Protein AF-A0A1I0BWL6-F1 (afdb_monomer_lite)

Foldseek 3Di:
DDDDDDDDDDPDPPCPDDDDDDDPDDDPPRPPDDDDDDDDDDDDDDDPDCPVPDPDPPPPPPPCQWDFDLLAEEAQDKGKIKGWDPQRDFKKFKAFPVVRDGPDIWTFADWDDDVVVRTIMTMTIPNVPRDWGWIWMADPRNGIDHIYTYYPCSCVVVVVVVVLLLLLLDAAADDDCVSNPLNHAAFDPVQPFPVLCVPCVPPPRRRSADRHNSRCRRRVPRDPPVVVVVVVVVVVD

Radius of gyration: 25.25 Å; chains: 1; bounding box: 66×56×56 Å

Secondary structure (DSSP, 8-state):
------------TT--S-------S--TT-TTPPS---------------TT-------------EE--SSEE-TTS--EEEEESTT--SEEEEEETTT--EEEEEE-EEEEEETTTTEEEEEEE-TT--SSEEEEEEETTTEEEEEEEESTTTTHHHHHHHHHHHHHT-SSSPPPTTTSGGGSS---SS--SHHHHHHSTTS-GGG-----TT--GGGTTHHHHHHHHHHHHHTT-

Structure (mmCIF, N/CA/C/O backbone):
data_AF-A0A1I0BWL6-F1
#
_entry.id   AF-A0A1I0BWL6-F1
#
loop_
_atom_site.group_PDB
_atom_site.id
_atom_site.type_symbol
_atom_site.label_atom_id
_atom_site.label_alt_id
_atom_site.label_comp_id
_atom_site.label_asym_id
_atom_site.label_entity_id
_atom_site.label_seq_id
_atom_site.pdbx_PDB_ins_code
_atom_site.Cartn_x
_atom_site.Cartn_y
_atom_site.Cartn_z
_atom_site.occupancy
_atom_site.B_iso_or_equiv
_atom_site.auth_seq_id
_atom_site.auth_comp_id
_atom_site.auth_asym_id
_atom_site.auth_atom_id
_atom_site.pdbx_PDB_model_num
ATOM 1 N N . MET A 1 1 ? 36.693 24.493 -4.509 1.00 62.12 1 MET A N 1
ATOM 2 C CA . MET A 1 1 ? 35.283 24.819 -4.219 1.00 62.12 1 MET A CA 1
ATOM 3 C C . MET A 1 1 ? 34.765 25.660 -5.374 1.00 62.12 1 MET A C 1
ATOM 5 O O . MET A 1 1 ? 35.346 26.703 -5.645 1.00 62.12 1 MET A O 1
ATOM 9 N N . GLN A 1 2 ? 33.792 25.152 -6.128 1.00 73.62 2 GLN A N 1
ATOM 10 C CA . GLN A 1 2 ? 33.168 25.873 -7.239 1.00 73.62 2 GLN A CA 1
ATOM 11 C C . GLN A 1 2 ? 31.740 26.226 -6.832 1.00 73.62 2 GLN A C 1
ATOM 13 O O . GLN A 1 2 ? 31.025 25.363 -6.334 1.00 73.62 2 GLN A O 1
ATOM 18 N N . THR A 1 3 ? 31.331 27.472 -7.055 1.00 79.81 3 THR A N 1
ATOM 19 C CA . THR A 1 3 ? 29.937 27.893 -6.891 1.00 79.81 3 THR A CA 1
ATOM 20 C C . THR A 1 3 ? 29.295 27.953 -8.268 1.00 79.81 3 THR A C 1
ATOM 22 O O . THR A 1 3 ? 29.842 28.568 -9.186 1.00 79.81 3 THR A O 1
ATOM 25 N N . LYS A 1 4 ? 28.141 27.306 -8.419 1.00 78.81 4 LYS A N 1
ATOM 26 C CA . LYS A 1 4 ? 27.319 27.365 -9.627 1.00 78.81 4 LYS A CA 1
ATOM 27 C C . LYS A 1 4 ? 25.992 28.018 -9.270 1.00 78.81 4 LYS A C 1
ATOM 29 O O . LYS A 1 4 ? 25.356 27.614 -8.305 1.00 78.81 4 LYS A O 1
ATOM 34 N N . ILE A 1 5 ? 25.606 29.019 -10.055 1.00 79.88 5 ILE A N 1
ATOM 35 C CA . ILE A 1 5 ? 24.284 29.641 -9.996 1.00 79.88 5 ILE A CA 1
ATOM 36 C C . ILE A 1 5 ? 23.557 29.203 -11.260 1.00 79.88 5 ILE A C 1
ATOM 38 O O . ILE A 1 5 ? 24.093 29.346 -12.361 1.00 79.88 5 ILE A O 1
ATOM 42 N N . LEU A 1 6 ? 22.383 28.611 -11.083 1.00 79.25 6 LEU A N 1
ATOM 43 C CA . LEU A 1 6 ? 21.530 28.141 -12.164 1.00 79.25 6 LEU A CA 1
ATOM 44 C C . LEU A 1 6 ? 20.186 28.846 -12.028 1.00 79.25 6 LEU A C 1
ATOM 46 O O . LEU A 1 6 ? 19.553 28.765 -10.979 1.00 79.25 6 LEU A O 1
ATOM 50 N N . GLU A 1 7 ? 19.767 29.518 -13.093 1.00 80.44 7 GLU A N 1
ATOM 51 C CA . GLU A 1 7 ? 18.432 30.092 -13.215 1.00 80.44 7 GLU A CA 1
ATOM 52 C C . GLU A 1 7 ? 17.639 29.241 -14.202 1.00 80.44 7 GLU A C 1
ATOM 54 O O . GLU A 1 7 ? 18.124 28.908 -15.286 1.00 80.44 7 GLU A O 1
ATOM 59 N N . PHE A 1 8 ? 16.422 28.868 -13.825 1.00 75.88 8 PHE A N 1
ATOM 60 C CA . PHE A 1 8 ? 15.514 28.101 -14.668 1.00 75.88 8 PHE A CA 1
ATOM 61 C C . PHE A 1 8 ? 14.121 28.719 -14.590 1.00 75.88 8 PHE A C 1
ATOM 63 O O . PHE A 1 8 ? 13.722 29.291 -13.574 1.00 75.88 8 PHE A O 1
ATOM 70 N N . LYS A 1 9 ? 13.387 28.611 -15.694 1.00 75.44 9 LYS A N 1
ATOM 71 C CA . LYS A 1 9 ? 12.026 29.112 -15.831 1.00 75.44 9 LYS A CA 1
ATOM 72 C C . LYS A 1 9 ? 11.102 27.929 -16.076 1.00 75.44 9 LYS A C 1
ATOM 74 O O . LYS A 1 9 ? 11.368 27.126 -16.964 1.00 75.44 9 LYS A O 1
ATOM 79 N N . TYR A 1 10 ? 10.016 27.850 -15.317 1.00 68.62 10 TYR A N 1
ATOM 80 C CA . TYR A 1 10 ? 8.947 26.898 -15.594 1.00 68.62 10 TYR A CA 1
ATOM 81 C C . TYR A 1 10 ? 8.213 27.328 -16.864 1.00 68.62 10 TYR A C 1
ATOM 83 O O . TYR A 1 10 ? 7.664 28.431 -16.924 1.00 68.62 10 TYR A O 1
ATOM 91 N N .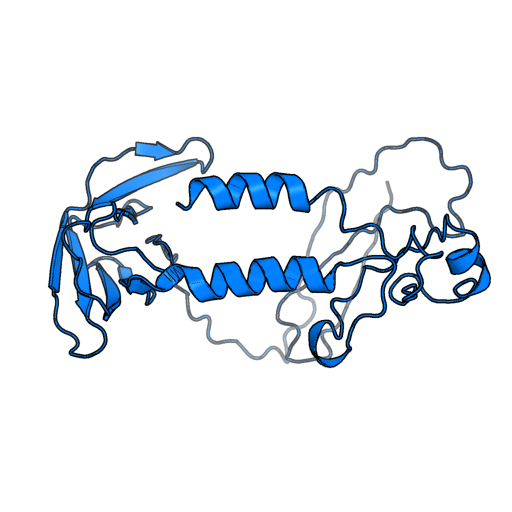 GLU A 1 11 ? 8.237 26.482 -17.890 1.00 68.00 11 GLU A N 1
ATOM 92 C CA . GLU A 1 11 ? 7.547 26.751 -19.159 1.00 68.00 11 GLU A CA 1
ATOM 93 C C . GLU A 1 11 ? 6.155 26.107 -19.217 1.00 68.00 11 GLU A C 1
ATOM 95 O O . GLU A 1 11 ? 5.289 26.591 -19.946 1.00 68.00 11 GLU A O 1
ATOM 100 N N . GLU A 1 12 ? 5.904 25.074 -18.407 1.00 60.62 12 GLU A N 1
ATOM 101 C CA . GLU A 1 12 ? 4.656 24.310 -18.418 1.00 60.62 12 GLU A CA 1
ATOM 102 C C . GLU A 1 12 ? 3.955 24.318 -17.055 1.00 60.62 12 GLU A C 1
ATOM 104 O O . GLU A 1 12 ? 4.577 24.172 -16.005 1.00 60.62 12 GLU A O 1
ATOM 109 N N . ALA A 1 13 ? 2.623 24.429 -17.070 1.00 58.66 13 ALA A N 1
ATOM 110 C CA . ALA A 1 13 ? 1.796 24.380 -15.859 1.00 58.66 13 ALA A CA 1
ATOM 111 C C . ALA A 1 13 ? 1.788 22.994 -15.175 1.00 58.66 13 ALA A C 1
ATOM 113 O O . ALA A 1 13 ? 1.351 22.871 -14.033 1.00 58.66 13 ALA A O 1
ATOM 114 N N . SER A 1 14 ? 2.241 21.954 -15.880 1.00 55.44 14 SER A N 1
ATOM 115 C CA . SER A 1 14 ? 2.308 20.558 -15.435 1.00 55.44 14 SER A CA 1
ATOM 116 C C . SER A 1 14 ? 3.639 20.164 -14.798 1.00 55.44 14 SER A C 1
ATOM 118 O O . SER A 1 14 ? 3.855 18.974 -14.579 1.00 55.44 14 SER A O 1
ATOM 120 N N . ASP A 1 15 ? 4.507 21.123 -14.479 1.00 57.56 15 ASP A N 1
ATOM 121 C CA . ASP A 1 15 ? 5.762 20.885 -13.762 1.00 57.56 15 ASP A CA 1
ATOM 122 C C . ASP A 1 15 ? 5.645 21.324 -12.284 1.00 57.56 15 ASP A C 1
ATOM 124 O O . ASP A 1 15 ? 6.153 22.375 -11.893 1.00 57.56 15 ASP A O 1
ATOM 128 N N . PRO A 1 16 ? 4.901 20.580 -11.434 1.00 57.44 16 PRO A N 1
ATOM 129 C CA . PRO A 1 16 ? 4.613 20.992 -10.062 1.00 57.44 16 PRO A CA 1
ATOM 130 C C . PRO A 1 16 ? 5.808 20.847 -9.112 1.00 57.44 16 PRO A C 1
ATOM 132 O O . PRO A 1 16 ? 5.686 21.197 -7.938 1.00 57.44 16 PRO A O 1
ATOM 135 N N . VAL A 1 17 ? 6.932 20.270 -9.557 1.00 58.41 17 VAL A N 1
ATOM 136 C CA . VAL A 1 17 ? 8.050 19.915 -8.677 1.00 58.41 17 VAL A CA 1
ATOM 137 C C . VAL A 1 17 ? 9.383 20.220 -9.344 1.00 58.41 17 VAL A C 1
ATOM 139 O O . VAL A 1 17 ? 9.780 19.553 -10.294 1.00 58.41 17 VAL A O 1
ATOM 142 N N . LEU A 1 18 ? 10.149 21.128 -8.737 1.00 61.03 18 LEU A N 1
ATOM 143 C CA . LEU A 1 18 ? 11.553 21.292 -9.083 1.00 61.03 18 LEU A CA 1
ATOM 144 C C . LEU A 1 18 ? 12.342 20.029 -8.742 1.00 61.03 18 LEU A C 1
ATOM 146 O O . LEU A 1 18 ? 12.372 19.603 -7.583 1.00 61.03 18 LEU A O 1
ATOM 150 N N . ARG A 1 19 ? 13.081 19.488 -9.709 1.00 65.38 19 ARG A N 1
ATOM 151 C CA . ARG A 1 19 ? 14.080 18.452 -9.442 1.00 65.38 19 ARG A CA 1
ATOM 152 C C . ARG A 1 19 ? 15.471 18.941 -9.821 1.00 65.38 19 ARG A C 1
ATOM 154 O O . ARG A 1 19 ? 15.777 19.102 -10.997 1.00 65.38 19 ARG A O 1
ATOM 161 N N . LEU A 1 20 ? 16.336 19.097 -8.822 1.00 69.06 20 LEU A N 1
ATOM 162 C CA . LEU A 1 20 ? 17.773 19.233 -9.039 1.00 69.06 20 LEU A CA 1
ATOM 163 C C . LEU A 1 20 ? 18.396 17.834 -9.073 1.00 69.06 20 LEU A C 1
ATOM 165 O O . LEU A 1 20 ? 18.322 17.099 -8.090 1.00 69.06 20 LEU A O 1
ATOM 169 N N . VAL A 1 21 ? 18.995 17.459 -10.203 1.00 68.88 21 VAL A N 1
ATOM 170 C CA . VAL A 1 21 ? 19.688 16.175 -10.361 1.00 68.88 21 VAL A CA 1
ATOM 171 C C . VAL A 1 21 ? 21.163 16.438 -10.618 1.00 68.88 21 VAL A C 1
ATOM 173 O O . VAL A 1 21 ? 21.522 17.082 -11.601 1.00 68.88 21 VAL A O 1
ATOM 176 N N . CYS A 1 22 ? 22.022 15.904 -9.755 1.00 69.38 22 CYS A N 1
ATOM 177 C CA . CYS A 1 22 ? 23.459 15.854 -9.989 1.00 69.38 22 CYS A CA 1
ATOM 178 C C . CYS A 1 22 ? 23.794 14.485 -10.579 1.00 69.38 22 CYS A C 1
ATOM 180 O O . CYS A 1 22 ? 23.763 13.478 -9.875 1.00 69.38 22 CYS A O 1
ATOM 182 N N . ASN A 1 23 ? 24.070 14.436 -11.880 1.00 70.75 23 ASN A N 1
ATOM 183 C CA . ASN A 1 23 ? 24.599 13.228 -12.494 1.00 70.75 23 ASN A CA 1
ATOM 184 C C . ASN A 1 23 ? 26.121 13.212 -12.305 1.00 70.75 23 ASN A C 1
ATOM 186 O O . ASN A 1 23 ? 26.826 14.020 -12.903 1.00 70.75 23 ASN A O 1
ATOM 190 N N . CYS A 1 24 ? 26.599 12.307 -11.453 1.00 71.81 24 CYS A N 1
ATOM 191 C CA . CYS A 1 24 ? 28.018 12.119 -11.143 1.00 71.81 24 CYS A CA 1
ATOM 192 C C . CYS A 1 24 ? 28.627 10.920 -11.897 1.00 71.81 24 CYS A C 1
ATOM 194 O O . CYS A 1 24 ? 29.566 10.295 -11.409 1.00 71.81 24 CYS A O 1
ATOM 196 N N . GLY A 1 25 ? 28.038 10.537 -13.033 1.00 67.81 25 GLY A N 1
ATOM 197 C CA . GLY A 1 25 ? 28.537 9.466 -13.894 1.00 67.81 25 GLY A CA 1
ATOM 198 C C . GLY A 1 25 ? 29.736 9.880 -14.754 1.00 67.81 25 GLY A C 1
ATOM 199 O O . GLY A 1 25 ? 30.174 11.028 -14.734 1.00 67.81 25 GLY A O 1
ATOM 200 N N . LEU A 1 26 ? 30.250 8.922 -15.529 1.00 65.38 26 LEU A N 1
ATOM 201 C CA . LEU A 1 26 ? 31.296 9.159 -16.526 1.00 65.38 26 LEU A CA 1
ATOM 202 C C . LEU A 1 26 ? 30.687 9.809 -17.778 1.00 65.38 26 LEU A C 1
ATOM 204 O O . LEU A 1 26 ? 29.719 9.294 -18.337 1.00 65.38 26 LEU A O 1
ATOM 208 N N . PHE A 1 27 ? 31.271 10.920 -18.213 1.00 71.31 27 PHE A N 1
ATOM 209 C CA . PHE A 1 27 ? 30.982 11.616 -19.469 1.00 71.31 27 PHE A CA 1
ATOM 210 C C . PHE A 1 27 ? 32.182 11.522 -20.423 1.00 71.31 27 PHE A C 1
ATOM 212 O O . PHE A 1 27 ? 33.289 11.181 -19.997 1.00 71.31 27 PHE A O 1
ATOM 219 N N . ASP A 1 28 ? 31.977 11.838 -21.703 1.00 72.44 28 ASP A N 1
ATOM 220 C CA . ASP A 1 28 ? 32.989 11.703 -22.767 1.00 72.44 28 ASP A CA 1
ATOM 221 C C . ASP A 1 28 ? 34.316 12.443 -22.475 1.00 72.44 28 ASP A C 1
ATOM 223 O O . ASP A 1 28 ? 35.353 12.115 -23.046 1.00 72.44 28 ASP A O 1
ATOM 227 N N . ASP A 1 29 ? 34.311 13.425 -21.571 1.00 69.19 29 ASP A N 1
ATOM 228 C CA . ASP A 1 29 ? 35.459 14.230 -21.140 1.00 69.19 29 ASP A CA 1
ATOM 229 C C . ASP A 1 29 ? 36.044 13.832 -19.768 1.00 69.19 29 ASP A C 1
ATOM 231 O O . ASP A 1 29 ? 36.924 14.517 -19.246 1.00 69.19 29 ASP A O 1
ATOM 235 N N . THR A 1 30 ? 35.587 12.721 -19.183 1.00 66.44 30 THR A N 1
ATOM 236 C CA . THR A 1 30 ? 35.994 12.255 -17.840 1.00 66.44 30 THR A CA 1
ATOM 237 C C . THR A 1 30 ? 36.956 11.060 -17.847 1.00 66.44 30 THR A C 1
ATOM 239 O O . THR A 1 30 ? 37.249 10.499 -16.787 1.00 66.44 30 THR A O 1
ATOM 242 N N . GLU A 1 31 ? 37.479 10.667 -19.017 1.00 69.88 31 GLU A N 1
ATOM 243 C CA . GLU A 1 31 ? 38.482 9.599 -19.118 1.00 69.88 31 GLU A CA 1
ATOM 244 C 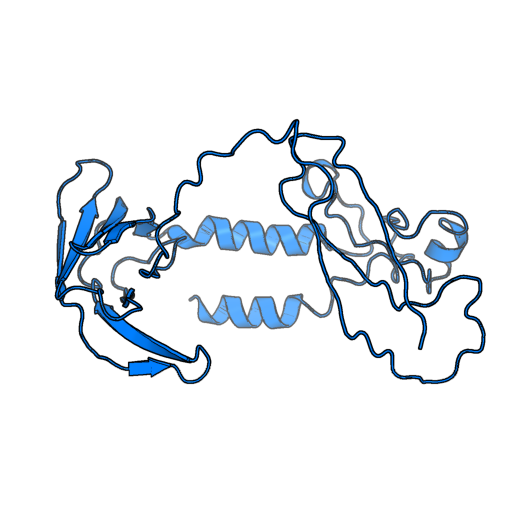C . GLU A 1 31 ? 39.717 9.917 -18.252 1.00 69.88 31 GLU A C 1
ATOM 246 O O . GLU A 1 31 ? 40.400 10.922 -18.448 1.00 69.88 31 GLU A O 1
ATOM 251 N N . GLY A 1 32 ? 40.018 9.033 -17.293 1.00 73.00 32 GLY A N 1
ATOM 252 C CA . GLY A 1 32 ? 41.203 9.136 -16.434 1.00 73.00 32 GLY A CA 1
ATOM 253 C C . GLY A 1 32 ? 41.003 9.859 -15.099 1.00 73.00 32 GLY A C 1
ATOM 254 O O . GLY A 1 32 ? 41.994 10.162 -14.437 1.00 73.00 32 GLY A O 1
ATOM 255 N N . LEU A 1 33 ? 39.764 10.133 -14.678 1.00 74.69 33 LEU A N 1
ATOM 256 C CA . LEU A 1 33 ? 39.501 10.534 -13.293 1.00 74.69 33 LEU A CA 1
ATOM 257 C C . LEU A 1 33 ? 39.666 9.333 -12.350 1.00 74.69 33 LEU A C 1
ATOM 259 O O . LEU A 1 33 ? 38.933 8.350 -12.452 1.00 74.69 33 LEU A O 1
ATOM 263 N N . ASP A 1 34 ? 40.615 9.434 -11.419 1.00 79.25 34 ASP A N 1
ATOM 264 C CA . ASP A 1 34 ? 40.757 8.491 -10.305 1.00 79.25 34 ASP A CA 1
ATOM 265 C C . ASP A 1 34 ? 39.557 8.579 -9.342 1.00 79.25 34 ASP A C 1
ATOM 267 O O . ASP A 1 34 ? 38.740 9.501 -9.420 1.00 79.25 34 ASP A O 1
ATOM 271 N N . GLU A 1 35 ? 39.453 7.631 -8.407 1.00 79.38 35 GLU A N 1
ATOM 272 C CA . GLU A 1 35 ? 38.461 7.669 -7.326 1.00 79.38 35 GLU A CA 1
ATOM 273 C C . GLU A 1 35 ? 38.510 9.013 -6.581 1.00 79.38 35 GLU A C 1
ATOM 275 O O . GLU A 1 35 ? 39.571 9.472 -6.150 1.00 79.38 35 GLU A O 1
ATOM 280 N N . HIS A 1 36 ? 37.355 9.660 -6.441 1.00 78.00 36 HIS A N 1
ATOM 281 C CA . HIS A 1 36 ? 37.244 10.960 -5.795 1.00 78.00 36 HIS A CA 1
ATOM 282 C C . HIS A 1 36 ? 35.888 11.127 -5.113 1.00 78.00 36 HIS A C 1
ATOM 284 O O . HIS A 1 36 ? 34.891 10.507 -5.478 1.00 78.00 36 HIS A O 1
ATOM 290 N N . GLU A 1 37 ? 35.855 12.011 -4.123 1.00 81.62 37 GLU A N 1
ATOM 291 C CA . GLU A 1 37 ? 34.646 12.358 -3.386 1.00 81.62 37 GLU A CA 1
ATOM 292 C C . GLU A 1 37 ? 34.073 13.679 -3.905 1.00 81.62 37 GLU A C 1
ATOM 294 O O . GLU A 1 37 ? 34.796 14.659 -4.114 1.00 81.62 37 GLU A O 1
ATOM 299 N N . ILE A 1 38 ? 32.753 13.718 -4.087 1.00 79.88 38 ILE A N 1
ATOM 300 C CA . ILE A 1 38 ? 32.030 14.919 -4.504 1.00 79.88 38 ILE A CA 1
ATOM 301 C C . ILE A 1 38 ? 31.280 15.464 -3.295 1.00 79.88 38 ILE A C 1
ATOM 303 O O . ILE A 1 38 ? 30.360 14.835 -2.778 1.00 79.88 38 ILE A O 1
ATOM 307 N N . TYR A 1 39 ? 31.660 16.665 -2.872 1.00 81.38 39 TYR A N 1
ATOM 308 C CA . TYR A 1 39 ? 31.004 17.385 -1.788 1.00 81.38 39 TYR A CA 1
ATOM 309 C C . TYR A 1 39 ? 30.105 18.475 -2.367 1.00 81.38 39 TYR A C 1
ATOM 311 O O . TYR A 1 39 ? 30.582 19.385 -3.049 1.00 81.38 39 TYR A O 1
ATOM 319 N N . ILE A 1 40 ? 28.809 18.381 -2.078 1.00 83.19 40 ILE A N 1
ATOM 320 C CA . ILE A 1 40 ? 27.819 19.415 -2.380 1.00 83.19 40 ILE A CA 1
ATOM 321 C C . ILE A 1 40 ? 27.415 20.038 -1.051 1.00 83.19 40 ILE A C 1
ATOM 323 O O . ILE A 1 40 ? 26.953 19.338 -0.154 1.00 83.19 40 ILE A O 1
ATOM 327 N N . ASP A 1 41 ? 27.604 21.345 -0.924 1.00 84.00 41 ASP A N 1
ATOM 328 C CA . ASP A 1 41 ? 27.296 22.085 0.295 1.00 84.00 41 ASP A CA 1
ATOM 329 C C . ASP A 1 41 ? 26.768 23.483 -0.054 1.00 84.00 41 ASP A C 1
ATOM 331 O O . ASP A 1 41 ? 27.013 23.987 -1.153 1.00 84.00 41 ASP A O 1
ATOM 335 N N . ASN A 1 42 ? 26.062 24.115 0.885 1.00 84.25 42 ASN A N 1
ATOM 336 C CA . ASN A 1 42 ? 25.467 25.449 0.756 1.00 84.25 42 ASN A CA 1
ATOM 337 C C . ASN A 1 42 ? 24.507 25.589 -0.442 1.00 84.25 42 ASN A C 1
ATOM 339 O O . ASN A 1 42 ? 24.547 26.577 -1.177 1.00 84.25 42 ASN A O 1
ATOM 343 N N . VAL A 1 43 ? 23.632 24.599 -0.640 1.00 81.12 43 VAL A N 1
ATOM 344 C CA . VAL A 1 43 ? 22.563 24.673 -1.647 1.00 81.12 43 VAL A CA 1
ATOM 345 C C . VAL A 1 43 ? 21.460 25.606 -1.141 1.00 81.12 43 VAL A C 1
ATOM 347 O O . VAL A 1 43 ? 20.821 25.317 -0.131 1.00 81.12 43 VAL A O 1
ATOM 350 N N . SER A 1 44 ? 21.233 26.709 -1.856 1.00 79.94 44 SER A N 1
ATOM 351 C CA . SER A 1 44 ? 20.089 27.607 -1.658 1.00 79.94 44 SER A CA 1
ATOM 352 C C . SER A 1 44 ? 19.175 27.544 -2.877 1.00 79.94 44 SER A C 1
ATOM 354 O O . SER A 1 44 ? 19.652 27.438 -4.009 1.00 79.94 44 SER A O 1
ATOM 356 N N . LEU A 1 45 ? 17.868 27.612 -2.639 1.00 78.44 45 LEU A N 1
ATOM 357 C CA . LEU A 1 45 ? 16.851 27.716 -3.675 1.00 78.44 45 LEU A CA 1
ATOM 358 C C . LEU A 1 45 ? 16.001 28.952 -3.395 1.00 78.44 45 LEU A C 1
ATOM 360 O O . LEU A 1 45 ? 15.357 29.038 -2.350 1.00 78.44 45 LEU A O 1
ATOM 364 N N . GLU A 1 46 ? 15.988 29.887 -4.340 1.00 81.31 46 GLU A N 1
ATOM 365 C CA . GLU A 1 46 ? 15.280 31.159 -4.211 1.00 81.31 46 GLU A CA 1
ATOM 366 C C . GLU A 1 46 ? 14.315 31.354 -5.384 1.00 81.31 46 GLU A C 1
ATOM 368 O O . GLU A 1 46 ? 14.633 31.071 -6.539 1.00 81.31 46 GLU A O 1
ATOM 373 N N . MET A 1 47 ? 13.111 31.829 -5.073 1.00 78.06 47 MET A N 1
ATOM 374 C CA . MET A 1 47 ? 12.106 32.218 -6.057 1.00 78.06 47 MET A CA 1
ATOM 375 C C . MET A 1 47 ? 12.439 33.627 -6.558 1.00 78.06 47 MET A C 1
ATOM 377 O O . MET A 1 47 ? 12.413 34.578 -5.781 1.00 78.06 47 MET A O 1
ATOM 381 N N . ILE A 1 48 ? 12.769 33.749 -7.845 1.00 83.19 48 ILE A N 1
ATOM 382 C CA . ILE A 1 48 ? 13.225 35.016 -8.444 1.00 83.19 48 ILE A CA 1
ATOM 383 C C . ILE A 1 48 ? 12.046 35.857 -8.971 1.00 83.19 48 ILE A C 1
ATOM 385 O O . ILE A 1 48 ? 12.073 37.081 -8.859 1.00 83.19 48 ILE A O 1
ATOM 389 N N . ASP A 1 49 ? 11.009 35.220 -9.525 1.00 80.06 49 ASP A N 1
ATOM 390 C CA . ASP A 1 49 ? 9.801 35.881 -10.042 1.00 80.06 49 ASP A CA 1
ATOM 391 C C . ASP A 1 49 ? 8.586 34.944 -9.942 1.00 80.06 49 ASP A C 1
ATOM 393 O O . ASP A 1 49 ? 8.583 33.851 -10.511 1.00 80.06 49 ASP A O 1
ATOM 397 N N . ASP A 1 50 ? 7.550 35.383 -9.227 1.00 77.25 50 ASP A N 1
ATOM 398 C CA . ASP A 1 50 ? 6.272 34.692 -9.040 1.00 77.25 50 ASP A CA 1
ATOM 399 C C . ASP A 1 50 ? 5.073 35.486 -9.568 1.00 77.25 50 ASP A C 1
ATOM 40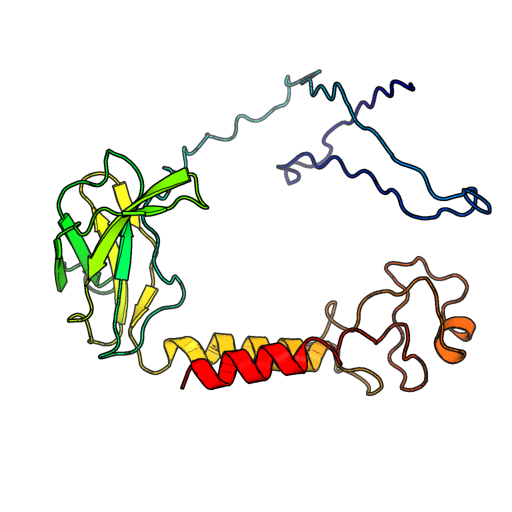1 O O . ASP A 1 50 ? 3.924 35.125 -9.315 1.00 77.25 50 ASP A O 1
ATOM 405 N N . SER A 1 51 ? 5.310 36.540 -10.350 1.00 82.56 51 SER A N 1
ATOM 406 C CA . SER A 1 51 ? 4.258 37.430 -10.856 1.00 82.56 51 SER A CA 1
ATOM 407 C C . SER A 1 51 ? 3.166 36.716 -11.664 1.00 82.56 51 SER A C 1
ATOM 409 O O . SER A 1 51 ? 2.032 37.193 -11.721 1.00 82.56 51 SER A O 1
ATOM 411 N N . ASN A 1 52 ? 3.489 35.561 -12.256 1.00 73.44 52 ASN A N 1
ATOM 412 C CA . ASN A 1 52 ? 2.563 34.700 -13.000 1.00 73.44 52 ASN A CA 1
ATOM 413 C C . ASN A 1 52 ? 2.217 33.393 -12.267 1.00 73.44 52 ASN A C 1
ATOM 415 O O . ASN A 1 52 ? 1.569 32.520 -12.848 1.00 73.44 52 ASN A O 1
ATOM 419 N N . ALA A 1 53 ? 2.662 33.222 -11.020 1.00 70.50 53 ALA A N 1
ATOM 420 C CA . ALA A 1 53 ? 2.357 32.034 -10.243 1.00 70.50 53 ALA A CA 1
ATOM 421 C C . ALA A 1 53 ? 0.851 31.985 -9.966 1.00 70.50 53 ALA A C 1
ATOM 423 O O . ALA A 1 53 ? 0.274 32.850 -9.303 1.00 70.50 53 ALA A O 1
ATOM 424 N N . VAL A 1 54 ? 0.197 30.939 -10.462 1.00 70.38 54 VAL A N 1
ATOM 425 C CA . VAL A 1 54 ? -1.156 30.616 -10.024 1.00 70.38 54 VAL A CA 1
ATOM 426 C C . VAL A 1 54 ? -1.010 30.004 -8.641 1.00 70.38 54 VAL A C 1
ATOM 428 O O . VAL A 1 54 ? -0.376 28.959 -8.496 1.00 70.38 54 VAL A O 1
ATOM 431 N N . LYS A 1 55 ? -1.578 30.643 -7.611 1.00 63.91 55 LYS A N 1
ATOM 432 C CA . LYS A 1 55 ? -1.720 29.988 -6.309 1.00 63.91 55 LYS A CA 1
ATOM 433 C C . LYS A 1 55 ? -2.532 28.720 -6.530 1.00 63.91 55 LYS A C 1
ATOM 435 O O . LYS A 1 55 ? -3.744 28.794 -6.724 1.00 63.91 55 LYS A O 1
ATOM 440 N N . ALA A 1 56 ? -1.865 27.570 -6.495 1.00 58.84 56 ALA A N 1
ATOM 441 C CA . ALA A 1 56 ? -2.554 26.340 -6.176 1.00 58.84 56 ALA A CA 1
ATOM 442 C C . ALA A 1 56 ? -3.268 26.601 -4.847 1.00 58.84 56 ALA A C 1
ATOM 444 O O . ALA A 1 56 ? -2.653 27.114 -3.905 1.00 58.84 56 ALA A O 1
ATOM 445 N N . GLU A 1 57 ? -4.567 26.318 -4.776 1.00 54.47 57 GLU A N 1
ATOM 446 C CA . GLU A 1 57 ? -5.171 26.131 -3.468 1.00 54.47 57 GLU A CA 1
ATOM 447 C C . GLU A 1 57 ? -4.340 25.042 -2.804 1.00 54.47 57 GLU A C 1
ATOM 449 O O . GLU A 1 57 ? -4.296 23.902 -3.273 1.00 54.47 57 GLU A O 1
ATOM 454 N N . VAL A 1 58 ? -3.588 25.426 -1.772 1.00 46.97 58 VAL A N 1
ATOM 455 C CA . VAL A 1 58 ? -2.953 24.463 -0.892 1.00 46.97 58 VAL A CA 1
ATOM 456 C C . VAL A 1 58 ? -4.122 23.790 -0.204 1.00 46.97 58 VAL A C 1
ATOM 458 O O . VAL A 1 58 ? -4.623 24.256 0.816 1.00 46.97 58 VAL A O 1
ATOM 461 N N . VAL A 1 59 ? -4.613 22.718 -0.814 1.00 44.84 59 VAL A N 1
ATOM 462 C CA . VAL A 1 59 ? -5.282 21.686 -0.055 1.00 44.84 59 VAL A CA 1
ATOM 463 C C . VAL A 1 59 ? -4.177 21.217 0.873 1.00 44.84 59 VAL A C 1
ATOM 465 O O . VAL A 1 59 ? -3.254 20.530 0.433 1.00 44.84 59 VAL A O 1
ATOM 468 N N . GLU A 1 60 ? -4.196 21.677 2.126 1.00 39.69 60 GLU A N 1
ATOM 469 C CA . GLU A 1 60 ? -3.526 20.938 3.183 1.00 39.69 60 GLU A CA 1
ATOM 470 C C . GLU A 1 60 ? -4.090 19.534 3.056 1.00 39.69 60 GLU A C 1
ATOM 472 O O . GLU A 1 60 ? -5.234 19.279 3.424 1.00 39.69 60 GLU A O 1
ATOM 477 N N . VAL A 1 61 ? -3.336 18.647 2.411 1.00 45.16 61 VAL A N 1
ATOM 478 C CA . VAL A 1 61 ? -3.595 17.226 2.511 1.00 45.16 61 VAL A CA 1
ATOM 479 C C . VAL A 1 61 ? -3.265 16.970 3.969 1.00 45.16 61 VAL A C 1
ATOM 481 O O . VAL A 1 61 ? -2.081 17.061 4.313 1.00 45.16 61 VAL A O 1
ATOM 484 N N . PRO A 1 62 ? -4.270 16.753 4.839 1.00 52.66 62 PRO A N 1
ATOM 485 C CA . PRO A 1 62 ? -3.995 16.498 6.242 1.00 52.66 62 PRO A CA 1
ATOM 486 C C . PRO A 1 62 ? -2.960 15.382 6.275 1.00 52.66 62 PRO A C 1
ATOM 488 O O . PRO A 1 62 ? -3.077 14.440 5.474 1.00 52.66 62 PRO A O 1
ATOM 491 N N . SER A 1 63 ? -1.918 15.501 7.108 1.00 55.31 63 SER A N 1
ATOM 492 C CA . SER A 1 63 ? -0.971 14.399 7.242 1.00 55.31 63 SER A CA 1
ATOM 493 C C . SER A 1 63 ? -1.799 13.161 7.539 1.00 55.31 63 SER A C 1
ATOM 495 O O . SER A 1 63 ? -2.622 13.125 8.455 1.00 55.31 63 SER A O 1
ATOM 497 N N . LYS A 1 64 ? -1.703 12.185 6.638 1.00 65.06 64 LYS A N 1
ATOM 498 C CA . LYS A 1 64 ? -2.519 10.985 6.722 1.00 65.06 64 LYS A CA 1
ATOM 499 C C . LYS A 1 64 ? -1.869 10.111 7.774 1.00 65.06 64 LYS A C 1
ATOM 501 O O . LYS A 1 64 ? -1.107 9.199 7.472 1.00 65.06 64 LYS A O 1
ATOM 506 N N . ASP A 1 65 ? -2.156 10.446 9.020 1.00 85.56 65 ASP A N 1
ATOM 507 C CA . ASP A 1 65 ? -1.639 9.783 10.208 1.00 85.56 65 ASP A CA 1
ATOM 508 C C . ASP A 1 65 ? -2.351 8.448 10.458 1.00 85.56 65 ASP A C 1
ATOM 510 O O . ASP A 1 65 ? -2.187 7.840 11.508 1.00 85.56 65 ASP A O 1
ATOM 514 N N . VAL A 1 66 ? -3.119 7.965 9.478 1.00 89.44 66 VAL A N 1
ATOM 515 C CA . VAL A 1 66 ? -3.760 6.655 9.465 1.00 89.44 66 VAL A CA 1
ATOM 516 C C . VAL A 1 66 ? -3.215 5.850 8.289 1.00 89.44 66 VAL A C 1
ATOM 518 O O . VAL A 1 66 ? -3.445 6.174 7.123 1.00 89.44 66 VAL A O 1
ATOM 521 N N . ASN A 1 67 ? -2.503 4.773 8.606 1.00 91.12 67 ASN A N 1
ATOM 522 C CA . ASN A 1 67 ? -1.941 3.830 7.651 1.00 91.12 67 ASN A CA 1
ATOM 523 C C . ASN A 1 67 ? -2.719 2.513 7.684 1.00 91.12 67 ASN A C 1
ATOM 525 O O . ASN A 1 67 ? -2.901 1.896 8.734 1.00 91.12 67 ASN A O 1
ATOM 529 N N . VAL A 1 68 ? -3.123 2.060 6.502 1.00 92.38 68 VAL A N 1
ATOM 530 C CA . VAL A 1 68 ? -3.790 0.779 6.248 1.00 92.38 68 VAL A CA 1
ATOM 531 C C . VAL A 1 68 ? -3.201 0.156 4.984 1.00 92.38 68 VAL A C 1
ATOM 533 O O . VAL A 1 68 ? -2.588 0.853 4.172 1.00 92.38 68 VAL A O 1
ATOM 536 N N . ASN A 1 69 ? -3.401 -1.147 4.784 1.00 93.50 69 ASN A N 1
ATOM 537 C CA . ASN A 1 69 ? -3.188 -1.754 3.475 1.00 93.50 69 ASN A CA 1
ATOM 538 C C . ASN A 1 69 ? -4.221 -1.195 2.482 1.00 93.50 69 ASN A C 1
ATOM 540 O O . ASN A 1 69 ? -5.398 -1.538 2.558 1.00 93.50 69 ASN A O 1
ATOM 544 N N . GLN A 1 70 ? -3.772 -0.337 1.564 1.00 90.75 70 GLN A N 1
ATOM 545 C CA . GLN A 1 70 ? -4.634 0.315 0.568 1.00 90.75 70 GLN A CA 1
ATOM 546 C C . GLN A 1 70 ? -5.104 -0.637 -0.543 1.00 90.75 70 GLN A C 1
ATOM 548 O O . GLN A 1 70 ? -6.014 -0.296 -1.289 1.00 90.75 70 GLN A O 1
ATOM 553 N N . ILE A 1 71 ? -4.507 -1.829 -0.661 1.00 92.12 71 ILE A N 1
ATOM 554 C CA . ILE A 1 71 ? -5.007 -2.869 -1.567 1.00 92.12 71 ILE A CA 1
ATOM 555 C C . ILE A 1 71 ? -6.213 -3.563 -0.931 1.00 92.12 71 ILE A C 1
ATOM 557 O O . ILE A 1 71 ? -7.297 -3.605 -1.514 1.00 92.12 71 ILE A O 1
ATOM 561 N N . GLY A 1 72 ? -6.036 -4.086 0.284 1.00 94.62 72 GLY A N 1
ATOM 562 C CA . GLY A 1 72 ? -7.103 -4.764 1.004 1.00 94.62 72 GLY A CA 1
ATOM 563 C C . GLY A 1 72 ? -6.640 -5.848 1.969 1.00 94.62 72 GLY A C 1
ATOM 564 O O . GLY A 1 72 ? -5.465 -5.941 2.322 1.00 94.62 72 GLY A O 1
ATOM 565 N N . TYR A 1 73 ? -7.594 -6.669 2.403 1.00 96.81 73 TYR A N 1
ATOM 566 C CA . TYR A 1 73 ? -7.398 -7.750 3.365 1.00 96.81 73 TYR A CA 1
ATOM 567 C C . TYR A 1 73 ? -8.212 -8.984 2.976 1.00 96.81 73 TYR A C 1
ATOM 569 O O . TYR A 1 73 ? -9.312 -8.871 2.440 1.00 96.81 73 TYR A O 1
ATOM 577 N N . LEU A 1 74 ? -7.709 -10.168 3.318 1.00 96.50 74 LEU A N 1
ATOM 578 C CA . LEU A 1 74 ? -8.481 -11.399 3.183 1.00 96.50 74 LEU A CA 1
ATOM 579 C C . LEU A 1 74 ? -9.513 -11.510 4.329 1.00 96.50 74 LEU A C 1
ATOM 581 O O . LEU A 1 74 ? -9.252 -11.070 5.462 1.00 96.50 74 LEU A O 1
ATOM 585 N N . PRO A 1 75 ? -10.684 -12.122 4.083 1.00 96.69 75 PRO A N 1
ATOM 586 C CA . PRO A 1 75 ? -11.609 -12.514 5.139 1.00 96.69 75 PRO A CA 1
ATOM 587 C C . PRO A 1 75 ? -10.916 -13.392 6.190 1.00 96.69 75 PRO A C 1
ATOM 589 O O . PRO A 1 75 ? -10.088 -14.241 5.870 1.00 96.69 75 PRO A O 1
ATOM 592 N N . GLY A 1 76 ? -11.221 -13.174 7.472 1.00 92.38 76 GLY A N 1
ATOM 593 C CA . GLY A 1 76 ? -10.681 -13.987 8.573 1.00 92.38 76 GLY A CA 1
ATOM 594 C C . GLY A 1 76 ? -9.183 -13.829 8.893 1.00 92.38 76 GLY A C 1
ATOM 595 O O . GLY A 1 76 ? -8.725 -14.406 9.877 1.00 92.38 76 GLY A O 1
ATOM 596 N N . THR A 1 77 ? -8.409 -13.040 8.138 1.00 95.00 77 THR A N 1
ATOM 597 C CA . THR A 1 77 ? -7.006 -12.733 8.481 1.00 95.00 77 THR A CA 1
ATOM 598 C C . THR A 1 77 ? -6.894 -11.488 9.346 1.00 95.00 77 THR A C 1
ATOM 600 O O . THR A 1 77 ? -7.778 -10.629 9.296 1.00 95.00 77 THR A O 1
ATOM 603 N N . LYS A 1 78 ? -5.781 -11.359 10.081 1.00 96.69 78 LYS A N 1
ATOM 604 C CA . LYS A 1 78 ? -5.495 -10.185 10.913 1.00 96.69 78 LYS A CA 1
ATOM 605 C C . LYS A 1 78 ? -5.530 -8.890 10.093 1.00 96.69 78 LYS A C 1
ATOM 607 O O . LYS A 1 78 ? -4.882 -8.813 9.049 1.00 96.69 78 LYS A O 1
ATOM 612 N N . LYS A 1 79 ? -6.239 -7.873 10.589 1.00 97.25 79 LYS A N 1
ATOM 613 C CA . LYS A 1 79 ? -6.355 -6.546 9.961 1.00 97.25 79 LYS A CA 1
ATOM 614 C C . LYS A 1 79 ? -6.032 -5.472 10.988 1.00 97.25 79 LYS A C 1
ATOM 616 O O . LYS A 1 79 ? -6.630 -5.448 12.061 1.00 97.25 79 LYS A O 1
ATOM 621 N N . THR A 1 80 ? -5.086 -4.601 10.651 1.00 95.88 80 THR A N 1
ATOM 622 C CA . THR A 1 80 ? -4.566 -3.594 11.578 1.00 95.88 80 THR A CA 1
ATOM 623 C C . THR A 1 80 ? -4.479 -2.244 10.886 1.00 95.88 80 THR A C 1
ATOM 625 O O . THR A 1 80 ? -3.844 -2.131 9.839 1.00 95.88 80 THR A O 1
ATOM 628 N N . ALA A 1 81 ? -5.063 -1.221 11.500 1.00 94.75 81 ALA A N 1
ATOM 629 C CA . ALA A 1 81 ? -4.810 0.173 11.172 1.00 94.75 81 ALA A CA 1
ATOM 630 C C . ALA A 1 81 ? -3.720 0.705 12.103 1.00 94.75 81 ALA A C 1
ATOM 632 O O . ALA A 1 81 ? -3.701 0.374 13.291 1.00 94.75 81 ALA A O 1
ATOM 633 N N . ILE A 1 82 ? -2.804 1.504 11.561 1.00 94.12 82 ILE A N 1
ATOM 634 C CA . ILE A 1 82 ? -1.728 2.142 12.319 1.00 94.12 82 ILE A CA 1
ATOM 635 C C . ILE A 1 82 ? -2.012 3.636 12.367 1.00 94.12 82 ILE A C 1
ATOM 637 O O . ILE A 1 82 ? -2.160 4.269 11.326 1.00 94.12 82 ILE A O 1
ATOM 641 N N . PHE A 1 83 ? -2.048 4.186 13.572 1.00 92.19 83 PHE A N 1
ATOM 642 C CA . PHE A 1 83 ? -2.290 5.597 13.835 1.00 92.19 83 PHE A CA 1
ATOM 643 C C . PHE A 1 83 ? -0.996 6.244 14.326 1.00 92.19 83 PHE A C 1
ATOM 645 O O . PHE A 1 83 ? -0.274 5.652 15.132 1.00 92.19 83 PHE A O 1
ATOM 652 N N . ARG A 1 84 ? -0.698 7.437 13.826 1.00 89.00 84 ARG A N 1
ATOM 653 C CA . ARG A 1 84 ? 0.502 8.228 14.121 1.00 89.00 84 ARG A CA 1
ATOM 654 C C . ARG A 1 84 ? 0.084 9.534 14.794 1.00 89.00 84 ARG A C 1
ATOM 656 O O . ARG A 1 84 ? -1.075 9.919 14.714 1.00 89.00 84 ARG A O 1
ATOM 663 N N . GLY A 1 85 ? 1.031 10.208 15.437 1.00 75.56 85 GLY A N 1
ATOM 664 C CA . GLY A 1 85 ? 0.808 11.536 16.011 1.00 75.56 85 GLY A CA 1
ATOM 665 C C . GLY A 1 85 ? 0.046 11.552 17.342 1.00 75.56 85 GLY A C 1
ATOM 666 O O . GLY A 1 85 ? -0.559 10.569 17.775 1.00 75.56 85 GLY A O 1
ATOM 667 N N . ASP A 1 86 ? 0.100 12.707 18.009 1.00 71.44 86 ASP A N 1
ATOM 668 C CA . ASP A 1 86 ? -0.467 12.909 19.351 1.00 71.44 86 ASP A CA 1
ATOM 669 C C . ASP A 1 86 ? -1.990 13.107 19.331 1.00 71.44 86 ASP A C 1
ATOM 671 O O . ASP A 1 86 ? -2.669 12.927 20.341 1.00 71.44 86 ASP A O 1
ATOM 675 N N . THR A 1 87 ? -2.552 13.449 18.171 1.00 72.12 87 THR A N 1
ATOM 676 C CA . THR A 1 87 ? -3.977 13.746 17.992 1.00 72.12 87 THR A CA 1
ATOM 677 C C . THR A 1 87 ? -4.781 12.545 17.511 1.00 72.12 87 THR A C 1
ATOM 679 O O . THR A 1 87 ? -5.851 12.727 16.972 1.00 72.12 87 THR A O 1
ATOM 682 N N . LYS A 1 88 ? -4.327 11.307 17.707 1.00 78.19 88 LYS A N 1
ATOM 683 C CA . LYS A 1 88 ? -4.972 10.088 17.174 1.00 78.19 88 LYS A CA 1
ATOM 684 C C . LYS A 1 88 ? -6.447 9.846 17.551 1.00 78.19 88 LYS A C 1
ATOM 686 O O . LYS A 1 88 ? -7.132 9.097 16.859 1.00 78.19 88 LYS A O 1
ATOM 691 N N . GLY A 1 89 ? -6.924 10.425 18.655 1.00 85.31 89 GLY A N 1
ATOM 69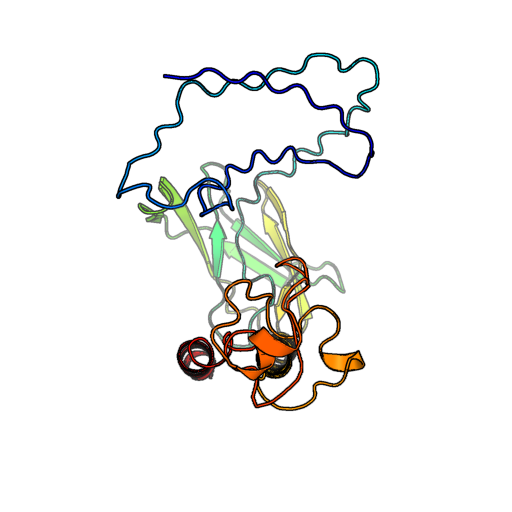2 C CA . GLY A 1 89 ? -8.191 10.045 19.290 1.00 85.31 89 GLY A CA 1
ATOM 693 C C . GLY A 1 89 ? -8.155 8.660 19.961 1.00 85.31 89 GLY A C 1
ATOM 694 O O . GLY A 1 89 ? -7.128 7.974 19.994 1.00 85.31 89 GLY A O 1
ATOM 695 N N . ASP A 1 90 ? -9.287 8.232 20.522 1.00 91.12 90 ASP A N 1
ATOM 696 C CA . ASP A 1 90 ? -9.377 6.978 21.295 1.00 91.12 90 ASP A CA 1
ATOM 697 C C . ASP A 1 90 ? -10.009 5.815 20.521 1.00 91.12 90 ASP A C 1
ATOM 699 O O . ASP A 1 90 ? -9.891 4.653 20.923 1.00 91.12 90 ASP A O 1
ATOM 703 N N . SER A 1 91 ? -10.678 6.105 19.405 1.00 94.88 91 SER A N 1
ATOM 704 C CA . SER A 1 91 ? -11.416 5.114 18.624 1.00 94.88 91 SER A CA 1
ATOM 705 C C . SER A 1 91 ? -11.414 5.420 17.130 1.00 94.88 91 SER A C 1
ATOM 707 O O . SER A 1 91 ? -11.129 6.541 16.703 1.00 94.88 91 SER A O 1
ATOM 709 N N . PHE A 1 92 ? -11.728 4.395 16.345 1.00 95.12 92 PHE A N 1
ATOM 710 C CA . PHE A 1 92 ? -11.898 4.469 14.902 1.00 95.12 92 PHE A CA 1
ATOM 711 C C . PHE A 1 92 ? -13.127 3.669 14.469 1.00 95.12 92 PHE A C 1
ATOM 713 O O . PHE A 1 92 ? -13.558 2.738 15.152 1.00 95.12 92 PHE A O 1
ATOM 720 N N . GLU A 1 93 ? -13.660 4.008 13.305 1.00 96.69 93 GLU A N 1
ATOM 721 C CA . GLU A 1 93 ? -14.803 3.355 12.679 1.00 96.69 93 GLU A CA 1
ATOM 722 C C . GLU A 1 93 ? -14.391 2.750 11.336 1.00 96.69 93 GLU A C 1
ATOM 724 O O . GLU A 1 93 ? -13.606 3.346 10.597 1.00 96.69 93 GLU A O 1
ATOM 729 N N . ILE A 1 94 ? -14.943 1.584 11.002 1.00 97.62 94 ILE A N 1
ATOM 730 C CA . ILE A 1 94 ? -14.913 1.028 9.646 1.00 97.62 94 ILE A CA 1
ATOM 731 C C . ILE A 1 94 ? -16.293 1.234 9.035 1.00 97.62 94 ILE A C 1
ATOM 733 O O . ILE A 1 94 ? -17.298 0.819 9.613 1.00 97.62 94 ILE A O 1
ATOM 737 N N . ILE A 1 95 ? -16.334 1.872 7.870 1.00 97.69 95 ILE A N 1
ATOM 738 C CA . ILE A 1 95 ? -17.564 2.247 7.174 1.00 97.69 95 ILE A CA 1
ATOM 739 C C . ILE A 1 95 ? -17.621 1.482 5.858 1.00 97.69 95 ILE A C 1
ATOM 741 O O . ILE A 1 95 ? -16.660 1.515 5.088 1.00 97.69 95 ILE A O 1
ATOM 745 N N . ASN A 1 96 ? -18.736 0.809 5.592 1.00 97.75 96 ASN A N 1
ATOM 746 C CA . ASN A 1 96 ? -18.998 0.201 4.292 1.00 97.75 96 ASN A CA 1
ATOM 747 C C . ASN A 1 96 ? -19.323 1.308 3.275 1.00 97.75 96 ASN A C 1
ATOM 749 O O . ASN A 1 96 ? -20.180 2.155 3.514 1.00 97.75 96 ASN A O 1
ATOM 753 N N . VAL A 1 97 ? -18.610 1.333 2.150 1.00 96.94 97 VAL A N 1
ATOM 754 C CA . VAL A 1 97 ? -18.728 2.398 1.141 1.00 96.94 97 VAL A CA 1
ATOM 755 C C . VAL A 1 97 ? -20.044 2.322 0.360 1.00 96.94 97 VAL A C 1
ATOM 757 O O . VAL A 1 97 ? -20.558 3.357 -0.054 1.00 96.94 97 VAL A O 1
ATOM 760 N N . GLU A 1 98 ? -20.616 1.131 0.178 1.00 96.62 98 GLU A N 1
ATOM 761 C CA . GLU A 1 98 ? -21.838 0.933 -0.611 1.00 96.62 98 GLU A CA 1
ATOM 762 C C . GLU A 1 98 ? -23.068 1.550 0.066 1.00 96.62 98 GLU A C 1
ATOM 764 O O . GLU A 1 98 ? -23.861 2.231 -0.584 1.00 96.62 98 GLU A O 1
ATOM 769 N N . ASN A 1 99 ? -23.220 1.335 1.374 1.00 96.12 99 ASN A N 1
ATOM 770 C CA . ASN A 1 99 ? -24.376 1.802 2.144 1.00 96.12 99 ASN A CA 1
ATOM 771 C C . ASN A 1 99 ? -24.054 2.961 3.106 1.00 96.12 99 ASN A C 1
ATOM 773 O O . ASN A 1 99 ? -24.966 3.537 3.697 1.00 96.12 99 ASN A O 1
ATOM 777 N N . ASN A 1 100 ? -22.775 3.328 3.236 1.00 95.19 100 ASN A N 1
ATOM 778 C CA . ASN A 1 100 ? -22.264 4.352 4.148 1.00 95.19 100 ASN A CA 1
ATOM 779 C C . ASN A 1 100 ? -22.601 4.088 5.632 1.00 95.19 100 ASN A C 1
ATOM 781 O O . ASN A 1 100 ? -22.738 5.025 6.421 1.00 95.19 100 ASN A O 1
ATOM 785 N N . GLU A 1 101 ? -22.730 2.816 6.017 1.00 97.00 101 GLU A N 1
ATOM 786 C CA . GLU A 1 101 ? -22.977 2.395 7.395 1.00 97.00 101 GLU A CA 1
ATOM 787 C C . GLU A 1 101 ? -21.671 2.059 8.120 1.00 97.00 101 GLU A C 1
ATOM 789 O O . GLU A 1 101 ? -20.776 1.407 7.574 1.00 97.00 101 GLU A O 1
ATOM 794 N N . THR A 1 102 ? -21.576 2.467 9.386 1.00 97.69 102 THR A N 1
ATOM 795 C CA . THR A 1 102 ? -20.507 2.022 10.283 1.00 97.69 102 THR A CA 1
ATOM 796 C C . THR A 1 102 ? -20.736 0.556 10.639 1.00 97.69 102 THR A C 1
ATOM 798 O O . THR A 1 102 ? -21.692 0.221 11.336 1.00 97.69 102 THR A O 1
ATOM 801 N N . VAL A 1 103 ? -19.844 -0.319 10.175 1.00 97.88 103 VAL A N 1
ATOM 802 C CA . VAL A 1 103 ? -19.917 -1.772 10.404 1.00 97.88 103 VAL A CA 1
ATOM 803 C C . VAL A 1 103 ? -19.085 -2.226 11.602 1.00 97.88 103 VAL A C 1
ATOM 805 O O . VAL A 1 103 ? -19.269 -3.335 12.096 1.00 97.88 103 VAL A O 1
ATOM 808 N N . TYR A 1 104 ? -18.162 -1.386 12.076 1.00 98.06 104 TYR A N 1
ATOM 809 C CA . TYR A 1 104 ? -17.313 -1.684 13.227 1.00 98.06 104 TYR A CA 1
ATOM 810 C C . TYR A 1 104 ? -16.802 -0.405 13.891 1.00 98.06 104 TYR A C 1
ATOM 812 O O . TYR A 1 104 ? -16.484 0.568 13.206 1.00 98.06 104 TYR A O 1
ATOM 820 N N . THR A 1 105 ? -16.656 -0.442 15.215 1.00 97.88 105 THR A N 1
ATOM 821 C CA . THR A 1 105 ? -15.993 0.599 16.009 1.00 97.88 105 THR A CA 1
ATOM 822 C C . THR A 1 105 ? -14.931 -0.057 16.883 1.00 97.88 105 THR A C 1
ATOM 824 O O . THR A 1 105 ? -15.247 -0.894 17.728 1.00 97.88 105 THR A O 1
ATOM 827 N N . GLY A 1 106 ? -13.672 0.327 16.684 1.00 96.44 106 GLY A N 1
ATOM 828 C CA . GLY A 1 106 ? -12.521 -0.209 17.405 1.00 96.44 106 GLY A CA 1
ATOM 829 C C . GLY A 1 106 ? -11.823 0.843 18.262 1.00 96.44 106 GLY A C 1
ATOM 830 O O . GLY A 1 106 ? -11.992 2.046 18.065 1.00 96.44 106 GLY A O 1
ATOM 831 N N . LYS A 1 107 ? -11.009 0.389 19.218 1.00 96.25 107 LYS A N 1
ATOM 832 C CA . LYS A 1 107 ? -10.149 1.260 20.032 1.00 96.25 107 LYS A CA 1
ATOM 833 C C . LYS A 1 107 ? -8.800 1.492 19.359 1.00 96.25 107 LYS A C 1
ATOM 835 O O . LYS A 1 107 ? -8.270 0.590 18.714 1.00 96.25 107 LYS A O 1
ATOM 840 N N . ILE A 1 108 ? -8.234 2.679 19.560 1.00 94.81 108 ILE A N 1
ATOM 841 C CA . ILE A 1 108 ? -6.863 3.009 19.157 1.00 94.81 108 ILE A CA 1
ATOM 842 C C . ILE A 1 108 ? -5.949 2.861 20.375 1.00 94.81 108 ILE A C 1
ATOM 844 O O . ILE A 1 108 ? -5.897 3.735 21.245 1.00 94.81 108 ILE A O 1
ATOM 848 N N . GLU A 1 109 ? -5.209 1.760 20.428 1.00 93.81 109 GLU A N 1
ATOM 849 C CA . GLU A 1 109 ? -4.455 1.325 21.606 1.00 93.81 109 GLU A CA 1
ATOM 850 C C . GLU A 1 109 ? -3.051 0.808 21.239 1.00 93.81 109 GLU A C 1
ATOM 852 O O . GLU A 1 109 ? -2.576 1.007 20.123 1.00 93.81 109 GLU A O 1
ATOM 857 N N . ASN A 1 110 ? -2.356 0.166 22.183 1.00 91.81 110 ASN A N 1
ATOM 858 C CA . ASN A 1 110 ? -1.032 -0.437 21.976 1.00 91.81 110 ASN A CA 1
ATOM 859 C C . ASN A 1 110 ? 0.059 0.557 21.530 1.00 91.81 110 ASN A C 1
ATOM 861 O O . ASN A 1 110 ? 0.785 0.301 20.570 1.00 91.81 110 ASN A O 1
ATOM 865 N N . GLU A 1 111 ? 0.189 1.674 22.249 1.00 93.94 111 GLU A N 1
ATOM 866 C CA . GLU A 1 111 ? 1.258 2.661 22.047 1.00 93.94 111 GLU A CA 1
ATOM 867 C C . GLU A 1 111 ? 2.643 2.003 21.932 1.00 93.94 111 GLU A C 1
ATOM 869 O O . GLU A 1 111 ? 3.055 1.205 22.782 1.00 93.94 111 GLU A O 1
ATOM 874 N N . LYS A 1 112 ? 3.380 2.347 20.873 1.00 94.00 112 LYS A N 1
ATOM 875 C CA . LYS A 1 112 ? 4.716 1.820 20.613 1.00 94.00 112 LYS A CA 1
ATOM 876 C C . LYS A 1 112 ? 5.588 2.831 19.879 1.00 94.00 112 LYS A C 1
ATOM 878 O O . LYS A 1 112 ? 5.283 3.225 18.757 1.00 94.00 112 LYS A O 1
ATOM 883 N N . MET A 1 113 ? 6.738 3.151 20.467 1.00 92.88 113 MET A N 1
ATOM 884 C CA . MET A 1 113 ? 7.791 3.923 19.804 1.00 92.88 113 MET A CA 1
ATOM 885 C C . MET A 1 113 ? 8.360 3.153 18.598 1.00 92.88 113 MET A C 1
ATOM 887 O O . MET A 1 113 ? 8.830 2.019 18.735 1.00 92.88 113 MET A O 1
ATOM 891 N N . ASN A 1 114 ? 8.350 3.781 17.424 1.00 89.56 114 ASN A N 1
ATOM 892 C CA . ASN A 1 114 ? 9.018 3.337 16.207 1.00 89.56 114 ASN A CA 1
ATOM 893 C C . ASN A 1 114 ? 10.322 4.128 16.029 1.00 89.56 114 ASN A C 1
ATOM 895 O O . ASN A 1 114 ? 10.349 5.199 15.426 1.00 89.56 114 ASN A O 1
ATOM 899 N N . SER A 1 115 ? 11.428 3.577 16.532 1.00 91.62 115 SER A N 1
ATOM 900 C CA . SER A 1 115 ? 12.736 4.244 16.510 1.00 91.62 115 SER A CA 1
ATOM 901 C C . SER A 1 115 ? 13.279 4.514 15.105 1.00 91.62 115 SER A C 1
ATOM 903 O O . SER A 1 115 ? 14.053 5.448 14.935 1.00 91.62 115 SER A O 1
ATOM 905 N N . THR A 1 116 ? 12.900 3.713 14.104 1.00 88.75 116 THR A N 1
ATOM 906 C CA . THR A 1 116 ? 13.362 3.893 12.717 1.00 88.75 116 THR A CA 1
ATOM 907 C C . THR A 1 116 ? 12.667 5.069 12.038 1.00 88.75 116 THR A C 1
ATOM 909 O O . THR A 1 116 ? 13.279 5.737 11.212 1.00 88.75 116 THR A O 1
ATOM 912 N N . ALA A 1 117 ? 11.409 5.332 12.398 1.00 85.88 117 ALA A N 1
ATOM 913 C CA . ALA A 1 117 ? 10.644 6.467 11.887 1.00 85.88 117 ALA A CA 1
ATOM 914 C C . ALA A 1 117 ? 10.696 7.704 12.807 1.00 85.88 117 ALA A C 1
ATOM 916 O O . ALA A 1 117 ? 10.296 8.782 12.384 1.00 85.88 117 ALA A O 1
ATOM 917 N N . GLY A 1 118 ? 11.207 7.571 14.038 1.00 88.81 118 GLY A N 1
ATOM 918 C CA . GLY A 1 118 ? 11.300 8.676 14.997 1.00 88.81 118 GLY A CA 1
ATOM 919 C C . GLY A 1 118 ? 9.944 9.128 15.548 1.00 88.81 118 GLY A C 1
ATOM 920 O O . GLY A 1 118 ? 9.780 10.301 15.865 1.00 88.81 118 GLY A O 1
ATOM 921 N N . GLU A 1 119 ? 8.975 8.215 15.644 1.00 89.50 119 GLU A N 1
ATOM 922 C CA . GLU A 1 119 ? 7.581 8.529 15.983 1.00 89.50 119 GLU A CA 1
ATOM 923 C C . GLU A 1 119 ? 6.939 7.476 16.893 1.00 89.50 119 GLU A C 1
ATOM 925 O O . GLU A 1 119 ? 7.395 6.332 16.966 1.00 89.50 119 GLU A O 1
ATOM 930 N N . THR A 1 120 ? 5.843 7.848 17.552 1.00 90.81 120 THR A N 1
ATOM 931 C CA . THR A 1 120 ? 5.011 6.927 18.333 1.00 90.81 120 THR A CA 1
ATOM 932 C C . THR A 1 120 ? 3.818 6.458 17.508 1.00 90.81 120 THR A C 1
ATOM 934 O O . THR A 1 120 ? 3.060 7.269 16.976 1.00 90.81 120 THR A O 1
ATOM 937 N N . ASN A 1 121 ? 3.635 5.138 17.450 1.00 94.19 121 ASN A N 1
ATOM 938 C CA . ASN A 1 121 ? 2.564 4.480 16.713 1.00 94.19 121 ASN A CA 1
ATOM 939 C C . ASN A 1 121 ? 1.550 3.840 17.655 1.00 94.19 121 ASN A C 1
ATOM 941 O O . ASN A 1 121 ? 1.897 3.327 18.718 1.00 94.19 121 ASN A O 1
ATOM 945 N N . TYR A 1 122 ? 0.310 3.788 17.194 1.00 94.75 122 TYR A N 1
ATOM 946 C CA . TYR A 1 122 ? -0.815 3.149 17.860 1.00 94.75 122 TYR A CA 1
ATOM 947 C C . TYR A 1 122 ? -1.542 2.254 16.864 1.00 94.75 122 TYR A C 1
ATOM 949 O O . TYR A 1 122 ? -1.389 2.404 15.652 1.00 94.75 122 TYR A O 1
ATOM 957 N N . TYR A 1 123 ? -2.322 1.304 17.360 1.00 95.62 123 TYR A N 1
ATOM 958 C CA . TYR A 1 123 ? -2.873 0.227 16.551 1.00 95.62 123 TYR A CA 1
ATOM 959 C C . TYR A 1 123 ? -4.356 0.040 16.841 1.00 95.62 123 TYR A C 1
ATOM 961 O O . TYR A 1 123 ? -4.798 0.113 17.987 1.00 95.62 123 TYR A O 1
ATOM 969 N N . GLY A 1 124 ? -5.102 -0.246 15.781 1.00 95.75 124 GLY A N 1
ATOM 970 C CA . GLY A 1 124 ? -6.500 -0.639 15.838 1.00 95.75 124 GLY A CA 1
ATOM 971 C C . GLY A 1 124 ? -6.702 -1.950 15.099 1.00 95.75 124 GLY A C 1
ATOM 972 O O . GLY A 1 124 ? -6.419 -2.031 13.904 1.00 95.75 124 GLY A O 1
ATOM 973 N N . ASP A 1 125 ? -7.170 -2.973 15.810 1.00 97.25 125 ASP A N 1
ATOM 974 C CA . ASP A 1 125 ? -7.514 -4.267 15.223 1.00 97.25 125 ASP A CA 1
ATOM 975 C C . ASP A 1 125 ? -8.985 -4.252 14.781 1.00 97.25 125 ASP A C 1
ATOM 977 O O . ASP A 1 125 ? -9.877 -3.883 15.551 1.00 97.25 125 ASP A O 1
ATOM 981 N N . PHE A 1 126 ? -9.230 -4.616 13.525 1.00 97.44 126 PHE A N 1
ATOM 982 C CA . PHE A 1 126 ? -10.570 -4.760 12.946 1.00 97.44 126 PHE A CA 1
ATOM 983 C C . PHE A 1 126 ? -10.716 -6.098 12.214 1.00 97.44 126 PHE A C 1
ATOM 985 O O . PHE A 1 126 ? -11.440 -6.228 11.227 1.00 97.44 126 PHE A O 1
ATOM 992 N N . THR A 1 127 ? -10.009 -7.120 12.699 1.00 98.06 127 THR A N 1
ATOM 993 C CA . THR A 1 127 ? -10.003 -8.475 12.136 1.00 98.06 127 THR A CA 1
ATOM 994 C C . THR A 1 127 ? -11.405 -9.072 12.026 1.00 98.06 127 THR A C 1
ATOM 996 O O . THR A 1 127 ? -11.662 -9.809 11.072 1.00 98.06 127 THR A O 1
ATOM 999 N N . GLU A 1 128 ? -12.309 -8.712 12.943 1.00 97.56 128 GLU A N 1
ATOM 1000 C CA . GLU A 1 128 ? -13.712 -9.151 12.967 1.00 97.56 128 GLU A CA 1
ATOM 1001 C C . GLU A 1 128 ? -14.506 -8.739 11.718 1.00 97.56 128 GLU A C 1
ATOM 1003 O O . GLU A 1 128 ? -15.445 -9.436 11.336 1.00 97.56 128 GLU A O 1
ATOM 1008 N N . VAL A 1 129 ? -14.107 -7.661 11.030 1.00 97.81 129 VAL A N 1
ATOM 1009 C CA . VAL A 1 129 ? -14.701 -7.286 9.742 1.00 97.81 129 VAL A CA 1
ATOM 1010 C C . VAL A 1 129 ? -14.213 -8.277 8.688 1.00 97.81 129 VAL A C 1
ATOM 1012 O O . VAL A 1 129 ? -13.041 -8.274 8.304 1.00 97.81 129 VAL A O 1
ATOM 1015 N N . ALA A 1 130 ? -15.094 -9.175 8.259 1.00 97.19 130 ALA A N 1
ATOM 1016 C CA . ALA A 1 130 ? -14.762 -10.259 7.333 1.00 97.19 130 ALA A CA 1
ATOM 1017 C C . ALA A 1 130 ? -15.696 -10.344 6.121 1.00 97.19 130 ALA A C 1
ATOM 1019 O O . ALA A 1 130 ? -15.397 -11.091 5.192 1.00 97.19 130 ALA A O 1
ATOM 1020 N N . GLU A 1 131 ? -16.804 -9.602 6.131 1.00 97.75 131 GLU A N 1
ATOM 1021 C CA . GLU A 1 131 ? -17.691 -9.514 4.977 1.00 97.75 131 GLU A CA 1
ATOM 1022 C C . GLU A 1 131 ? -16.945 -8.902 3.786 1.00 97.75 131 GLU A C 1
ATOM 1024 O O . GLU A 1 131 ? -16.094 -8.023 3.948 1.00 97.75 131 GLU A O 1
ATOM 1029 N N . ALA A 1 132 ? -17.211 -9.432 2.594 1.00 98.06 132 ALA A N 1
ATOM 1030 C CA . ALA A 1 132 ? -16.581 -8.935 1.386 1.00 98.06 132 ALA A CA 1
ATOM 1031 C C . ALA A 1 132 ? -17.199 -7.589 0.992 1.00 98.06 132 ALA A C 1
ATOM 1033 O O . ALA A 1 132 ? -18.419 -7.439 0.989 1.00 98.06 132 ALA A O 1
ATOM 1034 N N . GLY A 1 133 ? -16.364 -6.621 0.625 1.00 97.62 133 GLY A N 1
ATOM 1035 C CA . GLY A 1 133 ? -16.827 -5.281 0.287 1.00 97.62 133 GLY A CA 1
ATOM 1036 C C . GLY A 1 133 ? -15.705 -4.257 0.196 1.00 97.62 133 GLY A C 1
ATOM 1037 O O . GLY A 1 133 ? -14.523 -4.572 0.363 1.00 97.62 133 GLY A O 1
ATOM 1038 N N . THR A 1 134 ? -16.097 -3.014 -0.066 1.00 97.94 134 THR A N 1
ATOM 1039 C CA . THR A 1 134 ? -15.205 -1.852 -0.030 1.00 97.94 134 THR A CA 1
ATOM 1040 C C . THR A 1 134 ? -15.499 -1.050 1.228 1.00 97.94 134 THR A C 1
ATOM 1042 O O . THR A 1 134 ? -16.655 -0.741 1.524 1.00 97.94 134 THR A O 1
ATOM 1045 N N . TYR A 1 135 ? -14.448 -0.695 1.958 1.00 97.44 135 TYR A N 1
ATOM 1046 C CA . TYR A 1 135 ? -14.543 -0.029 3.247 1.00 97.44 135 TYR A CA 1
ATOM 1047 C C . TYR A 1 135 ? -13.623 1.182 3.306 1.00 97.44 135 TYR A C 1
ATOM 1049 O O . TYR A 1 135 ? -12.606 1.227 2.619 1.00 97.44 135 TYR A O 1
ATOM 1057 N N . LYS A 1 136 ? -13.961 2.136 4.169 1.00 95.19 136 LYS A N 1
ATOM 1058 C CA . LYS A 1 136 ? -13.120 3.279 4.540 1.00 95.19 136 LYS A CA 1
ATOM 1059 C C . LYS A 1 136 ? -12.991 3.345 6.057 1.00 95.19 136 LYS A C 1
ATOM 1061 O O . LYS A 1 136 ? -13.881 2.888 6.777 1.00 95.19 136 LYS A O 1
ATOM 1066 N N . ILE A 1 137 ? -11.887 3.900 6.545 1.00 93.50 137 ILE A N 1
ATOM 1067 C CA . ILE A 1 137 ? -11.671 4.103 7.984 1.00 93.50 137 ILE A CA 1
ATOM 1068 C C . ILE A 1 137 ? -11.976 5.549 8.358 1.00 93.50 137 ILE A C 1
ATOM 1070 O O . ILE A 1 137 ? -11.641 6.460 7.607 1.00 93.50 137 ILE A O 1
ATOM 1074 N N . LYS A 1 138 ? -12.599 5.774 9.511 1.00 91.44 138 LYS A N 1
ATOM 1075 C CA . LYS A 1 138 ? -12.894 7.112 10.024 1.00 91.44 138 LYS A CA 1
ATOM 1076 C C . LYS A 1 138 ? -12.401 7.272 11.453 1.00 91.44 138 LYS A C 1
ATOM 1078 O O . LYS A 1 138 ? -12.559 6.368 12.268 1.00 91.44 138 LYS A O 1
ATOM 1083 N N . THR A 1 139 ? -11.842 8.432 11.771 1.00 88.56 139 THR A N 1
ATOM 1084 C CA . THR A 1 139 ? -11.564 8.840 13.154 1.00 88.56 139 THR A CA 1
ATOM 1085 C C . THR A 1 139 ? -12.135 10.228 13.413 1.00 88.56 139 THR A C 1
ATOM 1087 O O . THR A 1 139 ? -12.344 11.009 12.484 1.00 88.56 139 THR A O 1
ATOM 1090 N N . GLU A 1 140 ? -12.384 10.554 14.680 1.00 83.94 140 GLU A N 1
ATOM 1091 C CA . GLU A 1 140 ? -12.808 11.906 15.069 1.00 83.94 140 GLU A CA 1
ATOM 1092 C C . GLU A 1 140 ? -11.737 12.950 14.730 1.00 83.94 140 GLU A C 1
ATOM 1094 O O . GLU A 1 140 ? -12.046 14.032 14.239 1.00 83.94 140 GLU A O 1
ATOM 1099 N N . ALA A 1 141 ? -10.473 12.597 14.953 1.00 79.88 141 ALA A N 1
ATOM 1100 C CA . ALA A 1 141 ? -9.355 13.509 14.793 1.00 79.88 141 ALA A CA 1
ATOM 1101 C C . ALA A 1 141 ? -8.984 13.812 13.344 1.00 79.88 141 ALA A C 1
ATOM 1103 O O . ALA A 1 141 ? -8.495 14.899 13.046 1.00 79.88 141 ALA A O 1
ATOM 1104 N N . TYR A 1 142 ? -9.171 12.836 12.459 1.00 75.94 142 TYR A N 1
ATOM 1105 C CA . TYR A 1 142 ? -8.621 12.897 11.115 1.00 75.94 142 TYR A CA 1
ATOM 1106 C C . TYR A 1 142 ? -9.711 12.843 10.028 1.00 75.94 142 TYR A C 1
ATOM 1108 O O . TYR A 1 142 ? -9.442 13.174 8.877 1.00 75.94 142 TYR A O 1
ATOM 1116 N N . GLY A 1 143 ? -10.949 12.460 10.357 1.00 81.19 143 GLY A N 1
ATOM 1117 C CA . GLY A 1 143 ? -12.022 12.279 9.376 1.00 81.19 143 GLY A CA 1
ATOM 1118 C C . GLY A 1 143 ? -11.960 10.923 8.669 1.00 81.19 143 GLY A C 1
ATOM 1119 O O . GLY A 1 143 ? -11.517 9.940 9.258 1.00 81.19 143 GLY A O 1
ATOM 1120 N N . GLU A 1 144 ? -12.461 10.848 7.433 1.00 82.25 144 GLU A N 1
ATOM 1121 C CA . GLU A 1 144 ? -12.505 9.618 6.625 1.00 82.25 144 GLU A CA 1
ATOM 1122 C C . GLU A 1 144 ? -11.229 9.434 5.782 1.00 82.25 144 GLU A C 1
ATOM 1124 O O . GLU A 1 144 ? -10.717 10.385 5.194 1.00 82.25 144 GLU A O 1
ATOM 1129 N N . PHE A 1 145 ? -10.741 8.197 5.675 1.00 80.69 145 PHE A N 1
ATOM 1130 C CA . PHE A 1 145 ? -9.502 7.823 4.985 1.00 80.69 145 PHE A CA 1
ATOM 1131 C C . PHE A 1 145 ? -9.704 6.647 4.042 1.00 80.69 145 PHE A C 1
ATOM 1133 O O . PHE A 1 145 ? -10.574 5.815 4.277 1.00 80.69 145 PHE A O 1
ATOM 1140 N N . TYR A 1 146 ? -8.824 6.611 3.031 1.00 81.19 146 TYR A N 1
ATOM 1141 C CA . TYR A 1 146 ? -8.581 5.580 2.016 1.00 81.19 146 TYR A CA 1
ATOM 1142 C C . TYR A 1 146 ? -9.563 4.408 1.970 1.00 81.19 146 TYR A C 1
ATOM 1144 O O . TYR A 1 146 ? -9.673 3.625 2.912 1.00 81.19 146 TYR A O 1
ATOM 1152 N N . GLU A 1 147 ? -10.162 4.219 0.800 1.00 92.69 147 GLU A N 1
ATOM 1153 C CA . GLU A 1 147 ? -10.906 3.004 0.507 1.00 92.69 147 GLU A CA 1
ATOM 1154 C C . GLU A 1 147 ? -9.960 1.802 0.377 1.00 92.69 147 GLU A C 1
ATOM 1156 O O . GLU A 1 147 ? -8.886 1.898 -0.219 1.00 92.69 147 GLU A O 1
ATOM 1161 N N . PHE A 1 148 ? -10.371 0.663 0.925 1.00 94.50 148 PHE A N 1
ATOM 1162 C CA . PHE A 1 148 ? -9.695 -0.623 0.784 1.00 94.50 148 PHE A CA 1
ATOM 1163 C C . PHE A 1 148 ? -10.724 -1.746 0.653 1.00 94.50 148 PHE A C 1
ATOM 1165 O O . PHE A 1 148 ? -11.872 -1.617 1.086 1.00 94.50 148 PHE A O 1
ATOM 1172 N N . LYS A 1 149 ? -10.316 -2.873 0.063 1.00 96.94 149 LYS A N 1
ATOM 1173 C CA . LYS A 1 149 ? -11.198 -4.032 -0.115 1.00 96.94 149 LYS A CA 1
ATOM 1174 C C . LYS A 1 149 ? -11.018 -5.078 0.977 1.00 96.94 149 LYS A C 1
ATOM 1176 O O . LYS A 1 149 ? -9.915 -5.297 1.473 1.00 96.94 149 LYS A O 1
ATOM 1181 N N . ILE A 1 150 ? -12.095 -5.776 1.308 1.00 98.19 150 ILE A N 1
ATOM 1182 C CA . ILE A 1 150 ? -12.043 -7.076 1.977 1.00 98.19 150 ILE A CA 1
ATOM 1183 C C . ILE A 1 150 ? -12.655 -8.089 1.014 1.00 98.19 150 ILE A C 1
ATOM 1185 O O . ILE A 1 150 ? -13.732 -7.849 0.475 1.00 98.19 150 ILE A O 1
ATOM 1189 N N . GLY A 1 151 ? -11.959 -9.189 0.746 1.00 97.50 151 GLY A N 1
ATOM 1190 C CA . GLY A 1 151 ? -12.395 -10.178 -0.243 1.00 97.50 151 GLY A CA 1
ATOM 1191 C C . GLY A 1 151 ? -11.339 -11.246 -0.497 1.00 97.50 151 GLY A C 1
ATOM 1192 O O . GLY A 1 151 ? -10.182 -11.078 -0.120 1.00 97.50 151 GLY A O 1
ATOM 1193 N N . GLU A 1 152 ? -11.732 -12.363 -1.101 1.00 96.12 152 GLU A N 1
ATOM 1194 C CA . GLU A 1 152 ? -10.810 -13.470 -1.402 1.00 96.12 152 GLU A CA 1
ATOM 1195 C C . GLU A 1 152 ? -9.868 -13.158 -2.579 1.00 96.12 152 GLU A C 1
ATOM 1197 O O . GLU A 1 152 ? -8.797 -13.747 -2.679 1.00 96.12 152 GLU A O 1
ATOM 1202 N N . ASP A 1 153 ? -10.235 -12.197 -3.429 1.00 93.94 153 ASP A N 1
ATOM 1203 C CA . ASP A 1 153 ? -9.562 -11.820 -4.679 1.00 93.94 153 ASP A CA 1
ATOM 1204 C C . ASP A 1 153 ? -8.683 -10.560 -4.554 1.00 93.94 153 ASP A C 1
ATOM 1206 O O . ASP A 1 153 ? -8.134 -10.067 -5.542 1.00 93.94 153 ASP A O 1
ATOM 1210 N N . VAL A 1 154 ? -8.520 -10.010 -3.342 1.00 94.19 154 VAL A N 1
ATOM 1211 C CA . VAL A 1 154 ? -7.873 -8.697 -3.128 1.00 94.19 154 VAL A CA 1
ATOM 1212 C C . VAL A 1 154 ? -6.432 -8.619 -3.641 1.00 94.19 154 VAL A C 1
ATOM 1214 O O . VAL A 1 154 ? -5.957 -7.531 -3.963 1.00 94.19 154 VAL A O 1
ATOM 1217 N N . TYR A 1 155 ? -5.737 -9.752 -3.755 1.00 92.31 155 TYR A N 1
ATOM 1218 C CA . TYR A 1 155 ? -4.350 -9.814 -4.223 1.00 92.31 155 TYR A CA 1
ATOM 1219 C C . TYR A 1 155 ? -4.193 -10.319 -5.663 1.00 92.31 155 TYR A C 1
ATOM 1221 O O . TYR A 1 155 ? -3.070 -10.319 -6.172 1.00 92.31 155 TYR A O 1
ATOM 1229 N N . ASP A 1 156 ? -5.278 -10.687 -6.350 1.00 90.06 156 ASP A N 1
ATOM 1230 C CA . ASP A 1 156 ? -5.214 -11.292 -7.687 1.00 90.06 156 ASP A CA 1
ATOM 1231 C C . ASP A 1 156 ? -4.597 -10.343 -8.717 1.00 90.06 156 ASP A C 1
ATOM 1233 O O . ASP A 1 156 ? -3.710 -10.730 -9.481 1.00 90.06 156 ASP A O 1
ATOM 1237 N N . ASN A 1 157 ? -5.005 -9.071 -8.700 1.00 87.31 157 ASN A N 1
ATOM 1238 C CA . ASN A 1 157 ? -4.467 -8.067 -9.619 1.00 87.31 157 ASN A CA 1
ATOM 1239 C C . ASN A 1 157 ? -3.000 -7.756 -9.328 1.00 87.31 157 ASN A C 1
ATOM 1241 O O . ASN A 1 157 ? -2.198 -7.717 -10.254 1.00 87.31 157 ASN A O 1
ATOM 1245 N N . VAL A 1 158 ? -2.623 -7.601 -8.053 1.00 86.44 158 VAL A N 1
ATOM 1246 C CA . VAL A 1 158 ? -1.219 -7.361 -7.674 1.00 86.44 158 VAL A CA 1
ATOM 1247 C C . VAL A 1 158 ? -0.344 -8.537 -8.105 1.00 86.44 158 VAL A C 1
ATOM 1249 O O . VAL A 1 158 ? 0.755 -8.341 -8.630 1.00 86.44 158 VAL A O 1
ATOM 1252 N N . PHE A 1 159 ? -0.839 -9.765 -7.946 1.00 84.19 159 PHE A N 1
ATOM 1253 C CA . PHE A 1 159 ? -0.154 -10.952 -8.433 1.00 84.19 159 PHE A CA 1
ATOM 1254 C C . PHE A 1 159 ? 0.005 -10.933 -9.957 1.00 84.19 159 PHE A C 1
ATOM 1256 O O . PHE A 1 159 ? 1.123 -11.080 -10.460 1.00 84.19 159 PHE A O 1
ATOM 1263 N N . ALA A 1 160 ? -1.088 -10.712 -10.691 1.00 84.50 160 ALA A N 1
ATOM 1264 C CA . ALA A 1 160 ? -1.079 -10.652 -12.147 1.00 84.50 160 ALA A CA 1
ATOM 1265 C C . ALA A 1 160 ? -0.141 -9.554 -12.665 1.00 84.50 160 ALA A C 1
ATOM 1267 O O . ALA A 1 160 ? 0.671 -9.814 -13.553 1.00 84.50 160 ALA A O 1
ATOM 1268 N N . ASP A 1 161 ? -0.191 -8.360 -12.078 1.00 84.12 161 ASP A N 1
ATOM 1269 C CA . ASP A 1 161 ? 0.645 -7.224 -12.453 1.00 84.12 161 ASP A CA 1
ATOM 1270 C C . ASP A 1 161 ? 2.120 -7.477 -12.161 1.00 84.12 161 ASP A C 1
ATOM 1272 O O . ASP A 1 161 ? 2.973 -7.126 -12.979 1.00 84.12 161 ASP A O 1
ATOM 1276 N N . THR A 1 162 ? 2.443 -8.158 -11.060 1.00 81.31 162 THR A N 1
ATOM 1277 C CA . THR A 1 162 ? 3.842 -8.471 -10.759 1.00 81.31 162 THR A CA 1
ATOM 1278 C C . THR A 1 162 ? 4.395 -9.547 -11.695 1.00 81.31 162 THR A C 1
ATOM 1280 O O . THR A 1 162 ? 5.496 -9.403 -12.227 1.00 81.31 162 THR A O 1
ATOM 1283 N N . VAL A 1 163 ? 3.618 -10.590 -12.005 1.00 82.06 163 VAL A N 1
ATOM 1284 C CA . VAL A 1 163 ? 4.003 -11.577 -13.032 1.00 82.06 163 VAL A CA 1
ATOM 1285 C C . VAL A 1 163 ? 4.123 -10.914 -14.407 1.00 82.06 163 VAL A C 1
ATOM 1287 O O . VAL A 1 163 ? 5.047 -11.212 -15.170 1.00 82.06 163 VAL A O 1
ATOM 1290 N N . LYS A 1 164 ? 3.224 -9.977 -14.724 1.00 79.56 164 LYS A N 1
ATOM 1291 C CA . LYS A 1 164 ? 3.276 -9.194 -15.958 1.00 79.56 164 LYS A CA 1
ATOM 1292 C C . LYS A 1 164 ? 4.531 -8.330 -16.000 1.00 79.56 164 LYS A C 1
ATOM 1294 O O . LYS A 1 164 ? 5.180 -8.305 -17.037 1.00 79.56 164 LYS A O 1
ATOM 1299 N N . MET A 1 165 ? 4.928 -7.689 -14.902 1.00 78.06 165 MET A N 1
ATOM 1300 C CA . MET A 1 165 ? 6.192 -6.951 -14.805 1.00 78.06 165 MET A CA 1
ATOM 1301 C C . MET A 1 165 ? 7.383 -7.850 -15.158 1.00 78.06 165 MET A C 1
ATOM 1303 O O . MET A 1 165 ? 8.165 -7.487 -16.033 1.00 78.06 165 MET A O 1
ATOM 1307 N N . LEU A 1 166 ? 7.463 -9.065 -14.604 1.00 75.94 166 LEU A N 1
ATOM 1308 C CA . LEU A 1 166 ? 8.537 -10.007 -14.949 1.00 75.94 166 LEU A CA 1
ATOM 1309 C C . LEU A 1 166 ? 8.524 -10.412 -16.427 1.00 75.94 166 LEU A C 1
ATOM 1311 O O . LEU A 1 166 ? 9.577 -10.569 -17.041 1.00 75.94 166 LEU A O 1
ATOM 1315 N N . HIS A 1 167 ? 7.338 -10.574 -17.018 1.00 75.94 167 HIS A N 1
ATOM 1316 C CA . HIS A 1 167 ? 7.210 -10.835 -18.449 1.00 75.94 167 HIS A CA 1
ATOM 1317 C C . HIS A 1 167 ? 7.759 -9.677 -19.291 1.00 75.94 167 HIS A C 1
ATOM 1319 O O . HIS A 1 167 ? 8.495 -9.925 -20.245 1.00 75.94 167 HIS A O 1
ATOM 1325 N N . LYS A 1 168 ? 7.434 -8.430 -18.928 1.00 72.69 168 LYS A N 1
ATOM 1326 C CA . LYS A 1 168 ? 7.900 -7.224 -19.632 1.00 72.69 168 LYS A CA 1
ATOM 1327 C C . LYS A 1 168 ? 9.423 -7.060 -19.588 1.00 72.69 168 LYS A C 1
ATOM 1329 O O . LYS A 1 168 ? 9.986 -6.434 -20.472 1.00 72.69 168 LYS A O 1
ATOM 1334 N N . GLN A 1 169 ? 10.079 -7.665 -18.602 1.00 68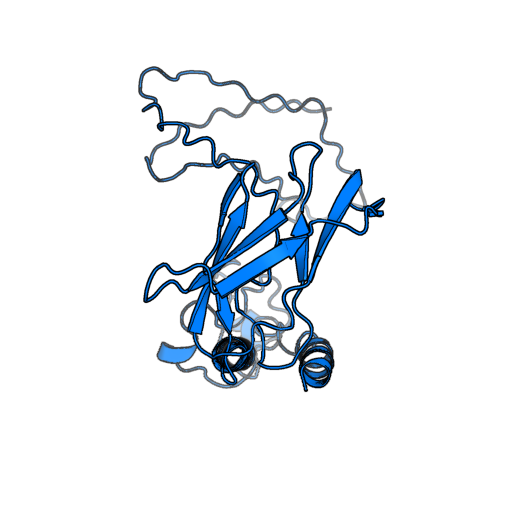.56 169 GLN A N 1
ATOM 1335 C CA . GLN A 1 169 ? 11.525 -7.594 -18.410 1.00 68.56 169 GLN A CA 1
ATOM 1336 C C . GLN A 1 169 ? 12.307 -8.763 -19.037 1.00 68.56 169 GLN A C 1
ATOM 1338 O O . GLN A 1 169 ? 13.498 -8.911 -18.766 1.00 68.56 169 GLN A O 1
ATOM 1343 N N . ARG A 1 170 ? 11.674 -9.645 -19.826 1.00 67.19 170 ARG A N 1
ATOM 1344 C CA . ARG A 1 170 ? 12.366 -10.803 -20.421 1.00 67.19 170 ARG A CA 1
ATOM 1345 C C . ARG A 1 170 ? 13.433 -10.383 -21.434 1.00 67.19 170 ARG A C 1
ATOM 1347 O O . ARG A 1 170 ? 13.160 -9.615 -22.347 1.00 67.19 170 ARG A O 1
ATOM 1354 N N . CYS A 1 171 ? 14.603 -11.004 -21.306 1.00 61.31 171 CYS A N 1
ATOM 1355 C CA . CYS A 1 171 ? 15.692 -10.956 -22.274 1.00 61.31 171 CYS A CA 1
ATOM 1356 C C . CYS A 1 171 ?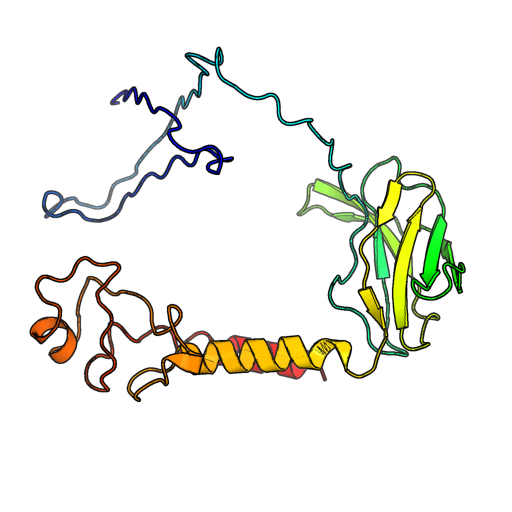 15.577 -12.066 -23.326 1.00 61.31 171 CYS A C 1
ATOM 1358 O O . CYS A 1 171 ? 15.175 -13.192 -23.023 1.00 61.31 171 CYS A O 1
ATOM 1360 N N . GLY A 1 172 ? 16.002 -11.759 -24.552 1.00 56.66 172 GLY A N 1
ATOM 1361 C CA . GLY A 1 172 ? 16.317 -12.744 -25.583 1.00 56.66 172 GLY A CA 1
ATOM 1362 C C . GLY A 1 172 ? 15.143 -13.460 -26.233 1.00 56.66 172 GLY A C 1
ATOM 1363 O O . GLY A 1 172 ? 15.321 -14.483 -26.897 1.00 56.66 172 GLY A O 1
ATOM 1364 N N . ILE A 1 173 ? 13.953 -12.888 -26.097 1.00 61.12 173 ILE A N 1
ATOM 1365 C CA . ILE A 1 173 ? 12.759 -13.271 -26.835 1.00 61.12 173 ILE A CA 1
ATOM 1366 C C . ILE A 1 173 ? 11.996 -12.016 -27.214 1.00 61.12 173 ILE A C 1
ATOM 1368 O O . ILE A 1 173 ? 11.828 -11.136 -26.375 1.00 61.12 173 ILE A O 1
ATOM 1372 N N . LYS A 1 174 ? 11.459 -12.013 -28.439 1.00 66.38 174 LYS A N 1
ATOM 1373 C CA . LYS A 1 174 ? 10.628 -10.914 -28.901 1.00 66.38 174 LYS A CA 1
ATOM 1374 C C . LYS A 1 174 ? 9.447 -10.672 -27.960 1.00 66.38 174 LYS A C 1
ATOM 1376 O O . LYS A 1 174 ? 8.636 -11.584 -27.771 1.00 66.38 174 LYS A O 1
ATOM 1381 N N . LEU A 1 175 ? 9.317 -9.460 -27.426 1.00 68.25 175 LEU A N 1
ATOM 1382 C CA . LEU A 1 175 ? 8.170 -9.056 -26.613 1.00 68.25 175 LEU A CA 1
ATOM 1383 C C . LEU A 1 175 ? 7.087 -8.405 -27.475 1.00 68.25 175 LEU A C 1
ATOM 1385 O O . LEU A 1 175 ? 7.361 -7.653 -28.409 1.00 68.25 175 LEU A O 1
ATOM 1389 N N . ASP A 1 176 ? 5.826 -8.715 -27.170 1.00 75.88 176 ASP A N 1
ATOM 1390 C CA . ASP A 1 176 ? 4.694 -8.081 -27.840 1.00 75.88 176 ASP A CA 1
ATOM 1391 C C . ASP A 1 176 ? 4.576 -6.616 -27.365 1.00 75.88 176 ASP A C 1
ATOM 1393 O O . ASP A 1 176 ? 4.399 -6.383 -26.160 1.00 75.88 176 ASP A O 1
ATOM 1397 N N . PRO A 1 177 ? 4.640 -5.617 -28.269 1.00 70.44 177 PRO A N 1
ATOM 1398 C CA . PRO A 1 177 ? 4.518 -4.207 -27.902 1.00 70.44 177 PRO A CA 1
ATOM 1399 C C . PRO A 1 177 ? 3.200 -3.859 -27.197 1.00 70.44 177 PRO A C 1
ATOM 1401 O O . PRO A 1 177 ? 3.172 -2.921 -26.408 1.00 70.44 177 PRO A O 1
ATOM 1404 N N . SER A 1 178 ? 2.123 -4.620 -27.425 1.00 78.69 178 SER A N 1
ATOM 1405 C CA . SER A 1 178 ? 0.845 -4.443 -26.718 1.00 78.69 178 SER A CA 1
ATOM 1406 C C . SER A 1 178 ? 0.900 -4.868 -25.246 1.00 78.69 178 SER A C 1
ATOM 1408 O O . SER A 1 178 ? 0.056 -4.458 -24.448 1.00 78.69 178 SER A O 1
ATOM 1410 N N . ILE A 1 179 ? 1.897 -5.674 -24.868 1.00 70.81 179 ILE A N 1
ATOM 1411 C CA . ILE A 1 179 ? 2.093 -6.161 -23.502 1.00 70.81 179 ILE A CA 1
ATOM 1412 C C . ILE A 1 179 ? 3.162 -5.334 -22.791 1.00 70.81 179 ILE A C 1
ATOM 1414 O O . ILE A 1 179 ? 2.924 -4.891 -21.665 1.00 70.81 179 ILE A O 1
ATOM 1418 N N . ALA A 1 180 ? 4.324 -5.137 -23.420 1.00 67.94 180 ALA A N 1
ATOM 1419 C CA . ALA A 1 180 ? 5.474 -4.493 -22.791 1.00 67.94 180 ALA A CA 1
ATOM 1420 C C . ALA A 1 180 ? 5.583 -2.994 -23.080 1.00 67.94 180 ALA A C 1
ATOM 1422 O O . ALA A 1 180 ? 5.860 -2.242 -22.148 1.00 67.94 180 ALA A O 1
ATOM 1423 N N . GLY A 1 181 ? 5.272 -2.540 -24.296 1.00 68.75 181 GLY A N 1
ATOM 1424 C CA . GLY A 1 181 ? 5.343 -1.124 -24.666 1.00 68.75 181 GLY A CA 1
ATOM 1425 C C . GLY A 1 181 ? 6.675 -0.485 -24.259 1.00 68.75 181 GLY A C 1
ATOM 1426 O O . GLY A 1 181 ? 7.735 -1.026 -24.545 1.00 68.75 181 GLY A O 1
ATOM 1427 N N . GLU A 1 182 ? 6.605 0.630 -23.532 1.00 61.56 182 GLU A N 1
ATOM 1428 C CA . GLU A 1 182 ? 7.759 1.381 -23.002 1.00 61.56 182 GLU A CA 1
ATOM 1429 C C . GLU A 1 182 ? 8.504 0.678 -21.846 1.00 61.56 182 GLU A C 1
ATOM 1431 O O . GLU A 1 182 ? 9.515 1.179 -21.368 1.00 61.56 182 GLU A O 1
ATOM 1436 N N . PHE A 1 183 ? 8.011 -0.471 -21.374 1.00 58.94 183 PHE A N 1
ATOM 1437 C CA . PHE A 1 183 ? 8.558 -1.218 -20.235 1.00 58.94 183 PHE A CA 1
ATOM 1438 C C . PHE A 1 183 ? 9.367 -2.458 -20.642 1.00 58.94 183 PHE A C 1
ATOM 1440 O O . PHE A 1 183 ? 9.661 -3.293 -19.783 1.00 58.94 183 PHE A O 1
ATOM 1447 N N . THR A 1 184 ? 9.676 -2.624 -21.932 1.00 59.97 184 THR A N 1
ATOM 1448 C CA . THR A 1 184 ? 10.707 -3.575 -22.370 1.00 59.97 184 THR A CA 1
ATOM 1449 C C . THR A 1 184 ? 12.059 -3.211 -21.738 1.00 59.97 184 THR A C 1
ATOM 1451 O O . THR A 1 184 ? 12.230 -2.063 -21.338 1.00 59.97 184 THR A O 1
ATOM 1454 N N . GLY A 1 185 ? 12.984 -4.173 -21.608 1.00 57.03 185 GLY A N 1
ATOM 1455 C CA . GLY A 1 185 ? 14.280 -4.036 -20.914 1.00 57.03 185 GLY A CA 1
ATOM 1456 C C . GLY A 1 185 ? 14.963 -2.661 -21.020 1.00 57.03 185 GLY A C 1
ATOM 1457 O O . GLY A 1 185 ? 14.880 -1.972 -22.034 1.00 57.03 185 GLY A O 1
ATOM 1458 N N . GLY A 1 186 ? 15.589 -2.242 -19.920 1.00 55.28 186 GLY A N 1
ATOM 1459 C CA . GLY A 1 186 ? 16.087 -0.880 -19.767 1.00 55.28 186 GLY A CA 1
ATOM 1460 C C . GLY A 1 186 ? 17.281 -0.536 -20.672 1.00 55.28 186 GLY A C 1
ATOM 1461 O O . GLY A 1 186 ? 18.059 -1.413 -21.032 1.00 55.28 186 GLY A O 1
ATOM 1462 N N . PRO A 1 187 ? 17.454 0.752 -21.003 1.00 54.62 187 PRO A N 1
ATOM 1463 C CA . PRO A 1 187 ? 18.592 1.239 -21.771 1.00 54.62 187 PRO A CA 1
ATOM 1464 C C . PRO A 1 187 ? 19.941 0.917 -21.113 1.00 54.62 187 PRO A C 1
ATOM 1466 O O . PRO A 1 187 ? 20.180 1.336 -19.980 1.00 54.62 187 PRO A O 1
ATOM 1469 N N . ASP A 1 188 ? 20.842 0.261 -21.845 1.00 60.94 188 ASP A N 1
ATOM 1470 C CA . ASP A 1 188 ? 22.243 0.085 -21.444 1.00 60.94 188 ASP A CA 1
ATOM 1471 C C . ASP A 1 188 ? 23.170 0.823 -22.418 1.00 60.94 188 ASP A C 1
ATOM 1473 O O . ASP A 1 188 ? 23.202 0.550 -23.618 1.00 60.94 188 ASP A O 1
ATOM 1477 N N . SER A 1 189 ? 23.927 1.789 -21.899 1.00 64.69 189 SER A N 1
ATOM 1478 C CA . SER A 1 189 ? 24.866 2.591 -22.685 1.00 64.69 189 SER A CA 1
ATOM 1479 C C . SER A 1 189 ? 26.210 1.909 -22.919 1.00 64.69 189 SER A C 1
ATOM 1481 O O . SER A 1 189 ? 26.996 2.405 -23.722 1.00 64.69 189 SER A O 1
ATOM 1483 N N . LYS A 1 190 ? 26.519 0.830 -22.194 1.00 69.56 190 LYS A N 1
ATOM 1484 C CA . LYS A 1 190 ? 27.828 0.177 -22.263 1.00 69.56 190 LYS A CA 1
ATOM 1485 C C . LYS A 1 190 ? 27.915 -0.853 -23.381 1.00 69.56 190 LYS A C 1
ATOM 1487 O O . LYS A 1 190 ? 29.024 -1.103 -23.850 1.00 69.56 190 LYS A O 1
ATOM 1492 N N . LEU A 1 191 ? 26.776 -1.371 -23.854 1.00 78.12 191 LEU A N 1
ATOM 1493 C CA . LEU A 1 191 ? 26.688 -2.245 -25.028 1.00 78.12 191 LEU A CA 1
ATOM 1494 C C . LEU A 1 191 ? 27.692 -3.409 -24.936 1.00 78.12 191 LEU A C 1
ATOM 1496 O O . LEU A 1 191 ? 28.424 -3.689 -25.885 1.00 78.12 191 LEU A O 1
ATOM 1500 N N . GLU A 1 192 ? 27.783 -4.044 -23.765 1.00 77.94 192 GLU A N 1
ATOM 1501 C CA . GLU A 1 192 ? 28.853 -4.998 -23.434 1.00 77.94 192 GLU A CA 1
ATOM 1502 C C . GLU A 1 192 ? 28.772 -6.307 -24.229 1.00 77.94 192 GLU A C 1
ATOM 1504 O O . GLU A 1 192 ? 29.715 -7.105 -24.223 1.00 77.94 192 GLU A O 1
ATOM 1509 N N . ASP A 1 193 ? 27.673 -6.524 -24.950 1.00 83.44 193 ASP A N 1
ATOM 1510 C CA . ASP A 1 193 ? 27.530 -7.632 -25.876 1.00 83.44 193 ASP A CA 1
ATOM 1511 C C . ASP A 1 193 ? 27.786 -7.233 -27.349 1.00 83.44 193 ASP A C 1
ATOM 1513 O O . ASP A 1 193 ? 27.458 -6.122 -27.783 1.00 83.44 193 ASP A O 1
ATOM 1517 N N . PRO A 1 194 ? 28.345 -8.143 -28.177 1.00 85.62 194 PRO A N 1
ATOM 1518 C CA . PRO A 1 194 ? 28.681 -7.832 -29.568 1.00 85.62 194 PRO A CA 1
ATOM 1519 C C . PRO A 1 194 ? 27.490 -7.424 -30.445 1.00 85.62 194 PRO A C 1
ATOM 1521 O O . PRO A 1 194 ? 27.688 -6.767 -31.468 1.00 85.62 194 PRO A O 1
ATOM 1524 N N . TYR A 1 195 ? 26.267 -7.837 -30.096 1.00 82.81 195 TYR A N 1
ATOM 1525 C CA . TYR A 1 195 ? 25.077 -7.553 -30.893 1.00 82.81 195 TYR A CA 1
ATOM 1526 C C . TYR A 1 195 ? 24.566 -6.130 -30.630 1.00 82.81 195 TYR A C 1
ATOM 1528 O O . TYR A 1 195 ? 24.322 -5.380 -31.576 1.00 82.81 195 TYR A O 1
ATOM 1536 N N . ALA A 1 196 ? 24.473 -5.731 -29.363 1.00 80.75 196 ALA A N 1
ATOM 1537 C CA . ALA A 1 196 ? 24.162 -4.384 -28.906 1.00 80.75 196 ALA A CA 1
ATOM 1538 C C . ALA A 1 196 ? 25.191 -3.391 -29.447 1.00 80.75 196 ALA A C 1
ATOM 1540 O O . ALA A 1 196 ? 24.812 -2.411 -30.085 1.00 80.75 196 ALA A O 1
ATOM 1541 N N . ALA A 1 197 ? 26.487 -3.697 -29.312 1.00 84.75 197 ALA A N 1
ATOM 1542 C CA . ALA A 1 197 ? 27.568 -2.849 -29.815 1.00 84.75 197 ALA A CA 1
ATOM 1543 C C . ALA A 1 197 ? 27.480 -2.606 -31.330 1.00 84.75 197 ALA A C 1
ATOM 1545 O O . ALA A 1 197 ? 27.811 -1.522 -31.810 1.00 84.75 197 ALA A O 1
ATOM 1546 N N . ALA A 1 198 ? 27.025 -3.601 -32.097 1.00 85.94 198 ALA A N 1
ATOM 1547 C CA . ALA A 1 198 ? 26.855 -3.474 -33.540 1.00 85.94 198 ALA A CA 1
ATOM 1548 C C . ALA A 1 198 ? 25.597 -2.681 -33.930 1.00 85.94 198 ALA A C 1
ATOM 1550 O O . ALA A 1 198 ? 25.622 -1.941 -34.913 1.00 85.94 198 ALA A O 1
ATOM 1551 N N . MET A 1 199 ? 24.500 -2.840 -33.186 1.00 83.19 199 MET A N 1
ATOM 1552 C CA . MET A 1 199 ? 23.187 -2.301 -33.556 1.00 83.19 199 MET A CA 1
ATOM 1553 C C . MET A 1 199 ? 22.881 -0.926 -32.949 1.00 83.19 199 MET A C 1
ATOM 1555 O O . MET A 1 199 ? 22.044 -0.209 -33.491 1.00 83.19 199 MET A O 1
ATOM 1559 N N . LEU A 1 200 ? 23.537 -0.557 -31.845 1.00 82.31 200 LEU A N 1
ATOM 1560 C CA . LEU A 1 200 ? 23.191 0.611 -31.024 1.00 82.31 200 LEU A CA 1
ATOM 1561 C C . LEU A 1 200 ? 24.314 1.649 -30.901 1.00 82.31 200 LEU A C 1
ATOM 1563 O O . LEU A 1 200 ? 24.172 2.595 -30.136 1.00 82.31 200 LEU A O 1
ATOM 1567 N N . LYS A 1 201 ? 25.395 1.508 -31.677 1.00 76.00 201 LYS A N 1
ATOM 1568 C CA . LYS A 1 201 ? 26.662 2.255 -31.553 1.00 76.00 201 LYS A CA 1
ATOM 1569 C C . LYS A 1 201 ? 26.551 3.789 -31.453 1.00 76.00 201 LYS A C 1
ATOM 1571 O O . LYS A 1 201 ? 27.418 4.401 -30.849 1.00 76.00 201 LYS A O 1
ATOM 1576 N N . ASP A 1 202 ? 25.489 4.387 -31.991 1.00 81.25 202 ASP A N 1
ATOM 1577 C CA . ASP A 1 202 ? 25.252 5.843 -31.975 1.00 81.25 202 ASP A CA 1
ATOM 1578 C C . ASP A 1 202 ? 23.875 6.212 -31.392 1.00 81.25 202 ASP A C 1
ATOM 1580 O O . ASP A 1 202 ? 23.334 7.299 -31.613 1.00 81.25 202 ASP A O 1
ATOM 1584 N N . THR A 1 203 ? 23.252 5.271 -30.684 1.00 77.88 203 THR A N 1
ATOM 1585 C CA . THR A 1 203 ? 21.940 5.471 -30.075 1.00 77.88 203 THR A CA 1
ATOM 1586 C C . THR A 1 203 ? 22.124 6.141 -28.711 1.00 77.88 203 THR A C 1
ATOM 1588 O O . THR A 1 203 ? 22.949 5.689 -27.921 1.00 77.88 203 THR A O 1
ATOM 1591 N N . PRO A 1 204 ? 21.385 7.222 -28.392 1.00 73.88 204 PRO A N 1
ATOM 1592 C CA . PRO A 1 204 ? 21.427 7.812 -27.058 1.00 73.88 204 PRO A CA 1
ATOM 1593 C C . PRO A 1 204 ? 21.099 6.767 -25.994 1.00 73.88 204 PRO A C 1
ATOM 1595 O O . PRO A 1 204 ? 20.173 5.989 -26.210 1.00 73.88 204 PRO A O 1
ATOM 1598 N N . ALA A 1 205 ? 21.785 6.810 -24.845 1.00 65.94 205 ALA A N 1
ATOM 1599 C CA . ALA A 1 205 ? 21.668 5.811 -23.779 1.00 65.94 205 ALA A CA 1
ATOM 1600 C C . ALA A 1 205 ? 20.216 5.391 -23.527 1.00 65.94 205 ALA A C 1
ATOM 1602 O O . ALA A 1 205 ? 19.904 4.226 -23.697 1.00 65.94 205 ALA A O 1
ATOM 1603 N N . ALA A 1 206 ? 19.304 6.344 -23.287 1.00 59.81 206 ALA A N 1
ATOM 1604 C CA . ALA A 1 206 ? 17.878 6.101 -23.025 1.00 59.81 206 ALA A CA 1
ATOM 1605 C C . ALA A 1 206 ? 17.098 5.356 -24.136 1.00 59.81 206 ALA A C 1
ATOM 1607 O O . ALA A 1 206 ? 15.949 4.975 -23.930 1.00 59.81 206 ALA A O 1
ATOM 1608 N N . LYS A 1 207 ? 17.693 5.173 -25.316 1.00 64.81 207 LYS A N 1
ATOM 1609 C CA . LYS A 1 207 ? 17.140 4.463 -26.475 1.00 64.81 207 LYS A CA 1
ATOM 1610 C C . LYS A 1 207 ? 17.913 3.180 -26.815 1.00 64.81 207 LYS A C 1
ATOM 1612 O O . LYS A 1 207 ? 17.540 2.507 -27.773 1.00 64.81 207 LYS A O 1
ATOM 1617 N N . CYS A 1 208 ? 18.964 2.836 -26.068 1.00 71.00 208 CYS A N 1
ATOM 1618 C CA . CYS A 1 208 ? 19.761 1.624 -26.261 1.00 71.00 208 CYS A CA 1
ATOM 1619 C C . CYS A 1 208 ? 19.018 0.373 -25.770 1.00 71.00 208 CYS A C 1
ATOM 1621 O O . CYS A 1 208 ? 19.389 -0.222 -24.765 1.00 71.00 208 CYS A O 1
ATOM 1623 N N . TYR A 1 209 ? 17.964 -0.011 -26.490 1.00 66.31 209 TYR A N 1
ATOM 1624 C CA . TYR A 1 209 ? 17.205 -1.243 -26.285 1.00 66.31 209 TYR A CA 1
ATOM 1625 C C . TYR A 1 209 ? 17.096 -2.006 -27.606 1.00 66.31 209 TYR A C 1
ATOM 1627 O O . TYR A 1 209 ? 16.690 -1.442 -28.627 1.00 66.31 209 TYR A O 1
ATOM 1635 N N . VAL A 1 210 ? 17.437 -3.297 -27.591 1.00 70.88 210 VAL A N 1
ATOM 1636 C CA . VAL A 1 210 ? 17.318 -4.182 -28.753 1.00 70.88 210 VAL A CA 1
ATOM 1637 C C . VAL A 1 210 ? 16.750 -5.532 -28.342 1.00 70.88 210 VAL A C 1
ATOM 1639 O O . VAL A 1 210 ? 17.331 -6.284 -27.563 1.00 70.88 210 VAL A O 1
ATOM 1642 N N . ASP A 1 211 ? 15.627 -5.876 -28.962 1.00 66.06 211 ASP A N 1
ATOM 1643 C CA . ASP A 1 211 ? 14.911 -7.122 -28.721 1.00 66.06 211 ASP A CA 1
ATOM 1644 C C . ASP A 1 211 ? 15.559 -8.308 -29.471 1.00 66.06 211 ASP A C 1
ATOM 1646 O O . ASP A 1 211 ? 15.091 -8.765 -30.521 1.00 66.06 211 ASP A O 1
ATOM 1650 N N . ASN A 1 212 ? 16.723 -8.754 -28.982 1.00 67.06 212 ASN A N 1
ATOM 1651 C CA . ASN A 1 212 ? 17.496 -9.859 -29.551 1.00 67.06 212 ASN A CA 1
ATOM 1652 C C . ASN A 1 212 ? 18.218 -10.679 -28.469 1.00 67.06 212 ASN A C 1
ATOM 1654 O O . ASN A 1 212 ? 18.821 -10.122 -27.561 1.00 67.06 212 ASN A O 1
ATOM 1658 N N . HIS A 1 213 ? 18.237 -12.009 -28.617 1.00 66.88 213 HIS A N 1
ATOM 1659 C CA . HIS A 1 213 ? 18.943 -12.932 -27.710 1.00 66.88 213 HIS A CA 1
ATOM 1660 C C . HIS A 1 213 ? 20.448 -12.692 -27.566 1.00 66.88 213 HIS A C 1
ATOM 1662 O O . HIS A 1 213 ? 21.007 -13.001 -26.519 1.00 66.88 213 HIS A O 1
ATOM 1668 N N . GLY A 1 214 ? 21.097 -12.153 -28.597 1.00 70.50 214 GLY A N 1
ATOM 1669 C CA . GLY A 1 214 ? 22.499 -11.767 -28.539 1.00 70.50 214 GLY A CA 1
ATOM 1670 C C . GLY A 1 214 ? 22.728 -10.493 -27.732 1.00 70.50 214 GLY A C 1
ATOM 1671 O O . GLY A 1 214 ? 23.861 -10.274 -27.330 1.00 70.50 214 GLY A O 1
ATOM 1672 N N . SER A 1 215 ? 21.674 -9.701 -27.485 1.00 72.56 215 SER A N 1
ATOM 1673 C CA . SER A 1 215 ? 21.737 -8.416 -26.791 1.00 72.56 215 SER A CA 1
ATOM 1674 C C . SER A 1 215 ? 21.532 -8.552 -25.284 1.00 72.56 215 SER A C 1
ATOM 1676 O O . SER A 1 215 ? 20.560 -8.041 -24.736 1.00 72.56 215 SER A O 1
ATOM 1678 N N . PHE A 1 216 ? 22.376 -9.323 -24.603 1.00 67.94 216 PHE A N 1
ATOM 1679 C CA . PHE A 1 216 ? 22.190 -9.549 -23.172 1.00 67.94 216 PHE A CA 1
ATOM 1680 C C . PHE A 1 216 ? 22.430 -8.296 -22.323 1.00 67.94 216 PHE A C 1
ATOM 1682 O O . PHE A 1 216 ? 21.724 -8.163 -21.334 1.00 67.94 216 PHE A O 1
ATOM 1689 N N . SER A 1 217 ? 23.313 -7.366 -22.707 1.00 69.56 217 SER A N 1
ATOM 1690 C CA . SER A 1 217 ? 23.668 -6.208 -21.868 1.00 69.56 217 SER A CA 1
ATOM 1691 C C . SER A 1 217 ? 22.521 -5.193 -21.744 1.00 69.56 217 SER A C 1
ATOM 1693 O O . SER A 1 217 ? 22.213 -4.720 -20.656 1.00 69.56 217 SER A O 1
ATOM 1695 N N . THR A 1 218 ? 21.774 -4.963 -22.831 1.00 67.75 218 THR A N 1
ATOM 1696 C CA . THR A 1 218 ? 20.574 -4.091 -22.842 1.00 67.75 218 THR A CA 1
ATOM 1697 C C . THR A 1 218 ? 19.299 -4.777 -22.351 1.00 67.75 218 THR A C 1
ATOM 1699 O O . THR A 1 218 ? 18.247 -4.156 -22.224 1.00 67.75 218 THR A O 1
ATOM 1702 N N . ASN A 1 219 ? 19.370 -6.074 -22.057 1.00 61.62 219 ASN A N 1
ATOM 1703 C CA . ASN A 1 219 ? 18.226 -6.868 -21.625 1.00 61.62 219 ASN A CA 1
ATOM 1704 C C . ASN A 1 219 ? 18.421 -7.471 -20.212 1.00 61.62 219 ASN A C 1
ATOM 1706 O O . ASN A 1 219 ? 17.567 -8.221 -19.734 1.00 61.62 219 ASN A O 1
ATOM 1710 N N . GLU A 1 220 ? 19.514 -7.143 -19.512 1.00 57.44 220 GLU A N 1
ATOM 1711 C CA . GLU A 1 220 ? 19.938 -7.744 -18.235 1.00 57.44 220 GLU A CA 1
ATOM 1712 C C . GLU A 1 220 ? 19.234 -7.179 -16.979 1.00 57.44 220 GLU A C 1
ATOM 1714 O O . GLU A 1 220 ? 19.859 -6.972 -15.944 1.00 57.44 220 GLU A O 1
ATOM 1719 N N . ILE A 1 221 ? 17.917 -6.945 -16.986 1.00 56.06 221 ILE A N 1
ATOM 1720 C CA . ILE A 1 221 ? 17.200 -6.680 -15.715 1.00 56.06 221 ILE A CA 1
ATOM 1721 C C . ILE A 1 221 ? 16.776 -7.994 -15.022 1.00 56.06 221 ILE A C 1
ATOM 1723 O O . ILE A 1 221 ? 16.593 -8.045 -13.804 1.00 56.06 221 ILE A O 1
ATOM 1727 N N . THR A 1 222 ? 16.591 -9.090 -15.765 1.00 51.19 222 THR A N 1
ATOM 1728 C CA . THR A 1 222 ? 15.652 -10.145 -15.342 1.00 51.19 222 THR A CA 1
ATOM 1729 C C . THR A 1 222 ? 16.168 -11.143 -14.297 1.00 51.19 222 THR A C 1
ATOM 1731 O O . THR A 1 222 ? 15.360 -11.725 -13.576 1.00 51.19 222 THR A O 1
ATOM 1734 N N . ILE A 1 223 ? 17.473 -11.404 -14.192 1.00 52.50 223 ILE A N 1
ATOM 1735 C CA . ILE A 1 223 ? 17.972 -12.570 -13.427 1.00 52.50 223 ILE A CA 1
ATOM 1736 C C . ILE A 1 223 ? 17.970 -12.373 -11.904 1.00 52.50 223 ILE A C 1
ATOM 1738 O O . ILE A 1 223 ? 17.740 -13.335 -11.172 1.00 52.50 223 ILE A O 1
ATOM 1742 N N . TYR A 1 224 ? 18.148 -11.144 -11.417 1.00 55.16 224 TYR A N 1
ATOM 1743 C CA . TYR A 1 224 ? 18.314 -10.873 -9.980 1.00 55.16 224 TYR A CA 1
ATOM 1744 C C . TYR A 1 224 ? 17.011 -10.542 -9.233 1.00 55.16 224 TYR A C 1
ATOM 1746 O O . TYR A 1 224 ? 16.974 -10.617 -8.007 1.00 55.16 224 TYR A O 1
ATOM 1754 N N . TRP A 1 225 ? 15.926 -10.237 -9.951 1.00 59.09 225 TRP A N 1
ATOM 1755 C CA . TRP A 1 225 ? 14.634 -9.849 -9.360 1.00 59.09 225 TRP A CA 1
ATOM 1756 C C . TRP A 1 225 ? 13.667 -11.030 -9.187 1.00 59.09 225 TRP A C 1
ATOM 1758 O O . TRP A 1 225 ? 12.803 -11.011 -8.310 1.00 59.09 225 TRP A O 1
ATOM 1768 N N . ASN A 1 226 ? 13.835 -12.093 -9.980 1.00 58.56 226 ASN A N 1
ATOM 1769 C CA . ASN A 1 226 ? 12.964 -13.271 -9.940 1.00 58.56 226 ASN A CA 1
ATOM 1770 C C . ASN A 1 226 ? 13.045 -14.025 -8.602 1.00 58.56 226 ASN A C 1
ATOM 1772 O O . ASN A 1 226 ? 12.031 -14.483 -8.080 1.00 58.56 226 ASN A O 1
ATOM 1776 N N . SER A 1 227 ? 14.240 -14.156 -8.027 1.00 56.62 227 SER A N 1
ATOM 1777 C CA . SER A 1 227 ? 14.474 -14.875 -6.770 1.00 56.62 227 SER A CA 1
ATOM 1778 C C . SER A 1 227 ? 13.819 -14.211 -5.546 1.00 56.62 227 SER A C 1
ATOM 1780 O O . SER A 1 227 ? 13.072 -14.908 -4.852 1.00 56.62 227 SER A O 1
ATOM 1782 N N . PRO A 1 228 ? 14.003 -12.902 -5.269 1.00 57.78 228 PRO A N 1
ATOM 1783 C CA . PRO A 1 228 ? 13.308 -12.245 -4.162 1.00 57.78 228 PRO A CA 1
ATOM 1784 C C . PRO A 1 228 ? 11.790 -12.165 -4.386 1.00 57.78 228 PRO A C 1
ATOM 1786 O O . PRO A 1 228 ? 11.033 -12.276 -3.419 1.00 57.78 228 PRO A O 1
ATOM 1789 N N . PHE A 1 229 ? 11.321 -12.059 -5.637 1.00 65.12 229 PHE A N 1
ATOM 1790 C CA . PHE A 1 229 ? 9.888 -12.088 -5.945 1.00 65.12 229 PHE A CA 1
ATOM 1791 C C . PHE A 1 229 ? 9.245 -13.432 -5.586 1.00 65.12 229 PHE A C 1
ATOM 1793 O O . PHE A 1 229 ? 8.279 -13.463 -4.829 1.00 65.12 229 PHE A O 1
ATOM 1800 N N . ILE A 1 230 ? 9.800 -14.551 -6.065 1.00 63.06 230 ILE A N 1
ATOM 1801 C CA . ILE A 1 230 ? 9.275 -15.891 -5.754 1.00 63.06 230 ILE A CA 1
ATOM 1802 C C . ILE A 1 230 ? 9.311 -16.162 -4.244 1.00 63.06 230 ILE A C 1
ATOM 1804 O O . ILE A 1 230 ? 8.369 -16.742 -3.704 1.00 63.06 230 ILE A O 1
ATOM 1808 N N . PHE A 1 231 ? 10.357 -15.702 -3.549 1.00 57.94 231 PHE A N 1
ATOM 1809 C CA . PHE A 1 231 ? 10.443 -15.795 -2.092 1.00 57.94 231 PHE A CA 1
ATOM 1810 C C . PHE A 1 231 ? 9.317 -15.015 -1.393 1.00 57.94 231 PHE A C 1
ATOM 1812 O O . PHE A 1 231 ? 8.641 -15.565 -0.526 1.00 57.94 231 PHE A O 1
ATOM 1819 N N . THR A 1 232 ? 9.068 -13.771 -1.812 1.00 58.53 232 THR A N 1
ATOM 1820 C CA . THR A 1 232 ? 8.018 -12.909 -1.241 1.00 58.53 232 THR A CA 1
ATOM 1821 C C . THR A 1 232 ? 6.620 -13.460 -1.526 1.00 58.53 232 THR A C 1
ATOM 1823 O O . THR A 1 232 ? 5.777 -13.503 -0.636 1.00 58.53 232 THR A O 1
ATOM 1826 N N . MET A 1 233 ? 6.386 -13.969 -2.737 1.00 65.81 233 MET A N 1
ATOM 1827 C CA . MET A 1 233 ? 5.102 -14.551 -3.133 1.00 65.81 233 MET A CA 1
ATOM 1828 C C . MET A 1 233 ? 4.750 -15.828 -2.369 1.00 65.81 233 MET A C 1
ATOM 1830 O O . MET A 1 233 ? 3.574 -16.093 -2.136 1.00 65.81 233 MET A O 1
ATOM 1834 N N . ASN A 1 234 ? 5.743 -16.625 -1.968 1.00 60.81 234 ASN A N 1
ATOM 1835 C CA . ASN A 1 234 ? 5.495 -17.830 -1.176 1.00 60.81 234 ASN A CA 1
ATOM 1836 C C . ASN A 1 234 ? 5.031 -17.505 0.256 1.00 60.81 234 ASN A C 1
ATOM 1838 O O . ASN A 1 234 ? 4.380 -18.327 0.886 1.00 60.81 234 ASN A O 1
ATOM 1842 N N . ALA A 1 235 ? 5.338 -16.306 0.759 1.00 58.81 235 ALA A N 1
ATOM 1843 C CA . ALA A 1 235 ? 4.900 -15.842 2.074 1.00 58.81 235 ALA A CA 1
ATOM 1844 C C . ALA A 1 235 ? 3.471 -15.260 2.081 1.00 58.81 235 ALA A C 1
ATOM 1846 O O . ALA A 1 235 ? 2.954 -14.950 3.150 1.00 58.81 235 ALA A O 1
ATOM 1847 N N . LEU A 1 236 ? 2.846 -15.096 0.907 1.00 55.72 236 LEU A N 1
ATOM 1848 C CA . LEU A 1 236 ? 1.476 -14.586 0.749 1.00 55.72 236 LEU A CA 1
ATOM 1849 C C . LEU A 1 236 ? 0.417 -15.704 0.644 1.00 55.72 236 LEU A C 1
ATOM 1851 O O . LEU A 1 236 ? -0.743 -15.408 0.363 1.00 55.72 236 LEU A O 1
ATOM 1855 N N . LYS A 1 237 ? 0.807 -16.969 0.844 1.00 45.97 237 LYS A N 1
ATOM 1856 C CA . LYS A 1 237 ? -0.091 -18.133 0.893 1.00 45.97 237 LYS A CA 1
ATOM 1857 C C . LYS A 1 237 ? -0.309 -18.626 2.315 1.00 45.97 237 LYS A C 1
ATOM 1859 O O . LYS A 1 237 ? 0.671 -18.618 3.091 1.00 45.97 237 LYS A O 1
#

pLDDT: mean 78.28, std 14.48, range [39.69, 98.19]

Sequence (237 aa):
MQTKILEFKYEEASDPVLRLVCNCGLFDDTEGLDEHEIYIDNVSLEMIDDSNAVKAEVVEVPSKDVNVNQIGYLPGTKKTAIFRGDTKGDSFEIINVENNETVYTGKIENEKMNSTAGETNYYGDFTEVAEAGTYKIKTEAYGEFYEFKIGEDVYDNVFADTVKMLHKQRCGIKLDPSIAGEFTGGPDSKLEDPYAAAMLKDTPAAKCYVDNHGSFSTNEITIYWNSPFIFTMNALK

Organism: NCBI:txid29364

InterPro domains:
  IPR001701 Glycoside hydrolase family 9 [PF00759] (179-232)
  IPR004197 Cellulase, Ig-like domain [PF02927] (63-142)
  IPR004197 Cellulase, Ig-like domain [cd02850] (66-150)
  IPR008928 Six-hairpin glycosidase superfamily [SSF48208] (177-235)
  IPR012341 Six-hairpin glycosidase-like superfamily [G3DSA:1.50.10.10] (175-237)
  IPR013783 Immunoglobulin-like fold [G3DSA:2.60.40.10] (58-151)
  IPR014756 Immunoglobulin E-set [SSF81296] (62-150)
  IPR033126 Glycosyl hydrolases family 9, Asp/Glu active sites [PS00698] (209-227)